Protein AF-A0AAE0FQS0-F1 (afdb_monomer)

Nearest PDB structures (foldseek):
  6s5u-assembly3_B  TM=3.918E-01  e=4.636E-01  Ophiorrhiza pumila
  6s5q-assembly1_A  TM=3.723E-01  e=4.382E-01  Ophiorrhiza pumila

Organism: NCBI:txid36881

pLDDT: mean 73.35, std 20.37, range [34.34, 97.44]

Solvent-accessible surface area (backbone atoms only — not comparable to full-atom values): 11350 Å² total; per-residue (Å²): 112,72,24,68,42,72,33,55,84,89,30,74,61,46,72,21,37,36,33,32,43,45,32,75,89,50,73,64,78,55,52,84,78,40,97,64,79,84,86,79,74,94,63,100,81,74,86,61,102,67,79,75,62,86,70,74,72,79,71,46,20,23,32,42,37,30,32,62,71,77,57,44,99,85,72,45,68,74,81,77,78,67,61,86,86,81,52,86,54,82,71,84,54,54,78,44,74,45,78,36,80,90,42,42,23,95,51,43,16,18,54,41,80,34,80,89,48,27,35,42,38,24,40,8,29,39,72,88,71,50,33,6,27,36,41,37,35,23,41,86,88,62,50,75,76,50,77,49,76,45,68,52,69,79,41,68,45,54,64,78,83,90,76,63,92,81,40,74,91,47,67,100,53,90,78,73,77,77,81,73,74,88,127

Secondary structure (DSSP, 8-state):
----EE--TTSTTTTSEEEEE--TT--GGGTTT----TTS---TT---TT--SS-------EEEEEE-----TTSPPP-----TTSS--TTTTEEEEEEETT---SS-EEEEE-TTS-EEEEE-S-SSSSB--EEEEE-TT--EEEEEE---BT---S------TT-GGGTT-----------

Sequence (183 aa):
ATGANWVPQGLPGAGNILYFDLGYDRSDYFEENMLMDCNDKVSSDICPNDCNVEAGIIQNYLSVDEFVPEMSTDGSYPTTYVSACEKFQNPMQLSWTQPYVHRFTPRKGGAQRLENGNTLMTIGEAESDANGFVLQEITPSGDTVWEFRNTVHMTTTAVAKRYGTSFKGFTDKTLDPIAVACI

Foldseek 3Di:
DWAWDAADPLFVLHQKIKTKALQDPPPCVVVVVDPDDPPPDPDPDDPDPPPPPVDPDSQGWMKIWIFHADADPVRHHDPPPDDPVVDDPPPVGTPAMDIDSPFGAPDAKYWHQDNVRKIWIKRFAGDPAQFGIKIFIAHSVGHTPDMDGRRPGNHGDHYDDDDDPPPPVCVPHDPDPPPPDDD

Radius of gyration: 20.15 Å; Cα contacts (8 Å, |Δi|>4): 317; chains: 1; bounding box: 53×43×62 Å

Structure (mmCIF, N/CA/C/O backbone):
data_AF-A0AAE0FQS0-F1
#
_entry.id   AF-A0AAE0FQS0-F1
#
loop_
_atom_site.group_PDB
_atom_site.id
_atom_site.type_symbol
_atom_site.label_atom_id
_atom_site.label_alt_id
_atom_site.label_comp_id
_atom_site.label_asym_id
_atom_site.label_entity_id
_atom_site.label_seq_id
_atom_site.pdbx_PDB_ins_code
_atom_site.Cartn_x
_atom_site.Cartn_y
_atom_site.Cartn_z
_atom_site.occupancy
_atom_site.B_iso_or_equiv
_atom_site.auth_seq_id
_atom_site.auth_comp_id
_atom_site.auth_asym_id
_atom_site.auth_atom_id
_atom_site.pdbx_PDB_model_num
ATOM 1 N N . ALA A 1 1 ? 8.904 11.070 2.629 1.00 41.84 1 ALA A N 1
ATOM 2 C CA . ALA A 1 1 ? 7.611 10.519 3.066 1.00 41.84 1 ALA A CA 1
ATOM 3 C C . ALA A 1 1 ? 7.547 9.082 2.583 1.00 41.84 1 ALA A C 1
ATOM 5 O O . ALA A 1 1 ? 7.364 8.867 1.392 1.00 41.84 1 ALA A O 1
ATOM 6 N N . THR A 1 2 ? 7.827 8.137 3.475 1.00 53.94 2 THR A N 1
ATOM 7 C CA . THR A 1 2 ? 7.455 6.727 3.321 1.00 53.94 2 THR A CA 1
ATOM 8 C C . THR A 1 2 ? 6.050 6.564 3.903 1.00 53.94 2 THR A C 1
ATOM 10 O O . THR A 1 2 ? 5.690 7.230 4.877 1.00 53.94 2 THR A O 1
ATOM 13 N N . GLY A 1 3 ? 5.209 5.800 3.208 1.00 70.00 3 GLY A N 1
ATOM 14 C CA . GLY A 1 3 ? 3.751 5.838 3.322 1.00 70.00 3 GLY A CA 1
ATOM 15 C C . GLY A 1 3 ? 3.168 4.982 4.441 1.00 70.00 3 GLY A C 1
ATOM 16 O O . GLY A 1 3 ? 2.310 4.154 4.156 1.00 70.00 3 GLY A O 1
ATOM 17 N N . ALA A 1 4 ? 3.611 5.175 5.686 1.00 87.12 4 ALA A N 1
ATOM 18 C CA . ALA A 1 4 ? 2.905 4.610 6.834 1.00 87.12 4 ALA A CA 1
ATOM 19 C C . ALA A 1 4 ? 1.572 5.346 7.036 1.00 87.12 4 ALA A C 1
ATOM 21 O O . ALA A 1 4 ? 1.542 6.576 7.138 1.00 87.12 4 ALA A O 1
ATOM 22 N N . ASN A 1 5 ? 0.468 4.612 7.127 1.00 91.25 5 ASN A N 1
ATOM 23 C CA . ASN A 1 5 ? -0.812 5.166 7.541 1.00 91.25 5 ASN A CA 1
ATOM 24 C C . ASN A 1 5 ? -1.664 4.146 8.287 1.00 91.25 5 ASN A C 1
ATOM 26 O O . ASN A 1 5 ? -1.729 2.978 7.917 1.00 91.25 5 ASN A O 1
ATOM 30 N N . TRP A 1 6 ? -2.420 4.634 9.263 1.00 91.56 6 TRP A N 1
ATOM 31 C CA . TRP A 1 6 ? -3.537 3.888 9.826 1.00 91.56 6 TRP A CA 1
ATOM 32 C C . TRP A 1 6 ? -4.510 3.462 8.736 1.00 91.56 6 TRP A C 1
ATOM 34 O O . TRP A 1 6 ? -4.821 4.248 7.837 1.00 91.56 6 TRP A O 1
ATOM 44 N N . VAL A 1 7 ? -5.016 2.241 8.846 1.00 93.38 7 VAL A N 1
ATOM 45 C CA . VAL A 1 7 ? -6.166 1.784 8.081 1.00 93.38 7 VAL A CA 1
ATOM 46 C C . VAL A 1 7 ? -7.424 2.375 8.734 1.00 93.38 7 VAL A C 1
ATOM 48 O O . VAL A 1 7 ? -7.706 2.074 9.899 1.00 93.38 7 VAL A O 1
ATOM 51 N N . PRO A 1 8 ? -8.173 3.248 8.034 1.00 91.62 8 PRO A N 1
ATOM 52 C CA . PRO A 1 8 ? -9.363 3.882 8.587 1.00 91.62 8 PRO A CA 1
ATOM 53 C C . PRO A 1 8 ? -10.448 2.886 9.002 1.00 91.62 8 PRO A C 1
ATOM 55 O O . PRO A 1 8 ? -10.583 1.803 8.429 1.00 91.62 8 PRO A O 1
ATOM 58 N N . GLN A 1 9 ? -11.283 3.303 9.955 1.00 90.75 9 GLN A N 1
ATOM 59 C CA . GLN A 1 9 ? -12.482 2.561 10.333 1.00 90.75 9 GLN A CA 1
ATOM 60 C C . GLN A 1 9 ? -13.378 2.304 9.113 1.00 90.75 9 GLN A C 1
ATOM 62 O O . GLN A 1 9 ? -13.580 3.187 8.281 1.00 90.75 9 GLN A O 1
ATOM 67 N N . GLY A 1 10 ? -13.935 1.094 9.033 1.00 89.88 10 GLY A N 1
ATOM 68 C CA . GLY A 1 10 ? -14.793 0.667 7.925 1.00 89.88 10 GLY A CA 1
ATOM 69 C C . GLY A 1 10 ? -14.045 0.016 6.760 1.00 89.88 10 GLY A C 1
ATOM 70 O O . GLY A 1 10 ? -14.701 -0.508 5.866 1.00 89.88 10 GLY A O 1
ATOM 71 N N . LEU A 1 11 ? -12.707 -0.006 6.779 1.00 93.81 11 LEU A N 1
ATOM 72 C CA . LEU A 1 11 ? -11.904 -0.766 5.820 1.00 93.81 11 LEU A CA 1
ATOM 73 C C . LEU A 1 11 ? -11.407 -2.090 6.431 1.00 93.81 11 LEU A C 1
ATOM 75 O O . LEU A 1 11 ? -11.250 -2.179 7.653 1.00 93.81 11 LEU A O 1
ATOM 79 N N . PRO A 1 12 ? -11.113 -3.116 5.613 1.00 94.56 12 PRO A N 1
ATOM 80 C CA . PRO A 1 12 ? -10.441 -4.324 6.090 1.00 94.56 12 PRO A CA 1
ATOM 81 C C . PRO A 1 12 ? -9.084 -3.989 6.714 1.00 94.56 12 PRO A C 1
ATOM 83 O O . PRO A 1 12 ? -8.297 -3.282 6.094 1.00 94.56 12 PRO A O 1
ATOM 86 N N . GLY A 1 13 ? -8.829 -4.470 7.934 1.00 91.44 13 GLY A N 1
ATOM 87 C CA . GLY A 1 13 ? -7.634 -4.102 8.704 1.00 91.44 13 GLY A CA 1
ATOM 88 C C . GLY A 1 13 ? -7.775 -2.811 9.518 1.00 91.44 13 GLY A C 1
ATOM 89 O O . GLY A 1 13 ? -6.778 -2.278 9.984 1.00 91.44 13 GLY A O 1
ATOM 90 N N . ALA A 1 14 ? -8.986 -2.259 9.678 1.00 92.19 14 ALA A N 1
ATOM 91 C CA . ALA A 1 14 ? -9.223 -1.040 10.458 1.00 92.19 14 ALA A CA 1
ATOM 92 C C . ALA A 1 14 ? -8.536 -1.063 11.835 1.00 92.19 14 ALA A C 1
ATOM 94 O O . ALA A 1 14 ? -8.739 -1.983 12.623 1.00 92.19 14 ALA A O 1
ATOM 95 N N . GLY A 1 15 ? -7.773 -0.008 12.133 1.00 88.38 15 GLY A N 1
ATOM 96 C CA . GLY A 1 15 ? -6.974 0.082 13.359 1.00 88.38 15 GLY A CA 1
ATOM 97 C C . GLY A 1 15 ? -5.580 -0.540 13.250 1.00 88.38 15 GLY A C 1
ATOM 98 O O . GLY A 1 15 ? -4.776 -0.344 14.150 1.00 88.38 15 GLY A O 1
ATOM 99 N N . ASN A 1 16 ? -5.251 -1.204 12.145 1.00 90.69 16 ASN A N 1
ATOM 100 C CA . ASN A 1 16 ? -3.880 -1.594 11.836 1.00 90.69 16 ASN A CA 1
ATOM 101 C C . ASN A 1 16 ? -3.136 -0.426 11.183 1.00 90.69 16 ASN A C 1
ATOM 103 O O . ASN A 1 16 ? -3.736 0.562 10.737 1.00 90.69 16 ASN A O 1
ATOM 107 N N . ILE A 1 17 ? -1.816 -0.544 11.092 1.00 90.38 17 ILE A N 1
ATOM 108 C CA . ILE A 1 17 ? -0.983 0.383 10.333 1.00 90.38 17 ILE A CA 1
ATOM 109 C C . ILE A 1 17 ? -0.495 -0.328 9.079 1.00 90.38 17 ILE A C 1
ATOM 111 O O . ILE A 1 17 ? 0.161 -1.363 9.144 1.00 90.38 17 ILE A O 1
ATOM 115 N N . LEU A 1 18 ? -0.817 0.269 7.936 1.00 93.31 18 LEU A N 1
ATOM 116 C CA . LEU A 1 18 ? -0.319 -0.131 6.631 1.00 93.31 18 LEU A CA 1
ATOM 117 C C . LEU A 1 18 ? 0.942 0.674 6.321 1.00 93.31 18 LEU A C 1
ATOM 119 O O . LEU A 1 18 ? 0.938 1.904 6.420 1.00 93.31 18 LEU A O 1
ATOM 123 N N . TYR A 1 19 ? 2.000 -0.010 5.921 1.00 89.69 19 TYR A N 1
ATOM 124 C CA . TYR A 1 19 ? 3.296 0.557 5.596 1.00 89.69 19 TYR A CA 1
ATOM 125 C C . TYR A 1 19 ? 3.726 0.127 4.195 1.00 89.69 19 TYR A C 1
ATOM 127 O O . TYR A 1 19 ? 3.506 -1.004 3.777 1.00 89.69 19 TYR A O 1
ATOM 135 N N . PHE A 1 20 ? 4.313 1.065 3.456 1.00 91.31 20 PHE A N 1
ATOM 136 C CA . PHE A 1 20 ? 4.939 0.795 2.168 1.00 91.31 20 PHE A CA 1
ATOM 137 C C . PHE A 1 20 ? 6.445 0.768 2.384 1.00 91.31 20 PHE A C 1
ATOM 139 O O . PHE A 1 20 ? 7.053 1.832 2.565 1.00 91.31 20 PHE A O 1
ATOM 146 N N . ASP A 1 21 ? 7.012 -0.431 2.390 1.00 87.25 21 ASP A N 1
ATOM 147 C CA . ASP A 1 21 ? 8.443 -0.615 2.512 1.00 87.25 21 ASP A CA 1
ATOM 148 C C . ASP A 1 21 ? 9.099 -0.464 1.146 1.00 87.25 21 ASP A C 1
ATOM 150 O O . ASP A 1 21 ? 8.770 -1.156 0.182 1.00 87.25 21 ASP A O 1
ATOM 154 N N . LEU A 1 22 ? 10.039 0.472 1.071 1.00 84.19 22 LEU A N 1
ATOM 155 C CA . LEU A 1 22 ? 10.851 0.647 -0.122 1.00 84.19 22 LEU A CA 1
ATOM 156 C C . LEU A 1 22 ? 11.838 -0.506 -0.262 1.00 84.19 22 LEU A C 1
ATOM 158 O O . LEU A 1 22 ? 12.186 -0.832 -1.382 1.00 84.19 22 LEU A O 1
ATOM 162 N N . GLY A 1 23 ? 12.296 -1.102 0.842 1.00 76.06 23 GLY A N 1
ATOM 163 C CA . GLY A 1 23 ? 13.201 -2.241 0.802 1.00 76.06 23 GLY A CA 1
ATOM 164 C C . GLY A 1 23 ? 14.553 -1.950 0.145 1.00 76.06 23 GLY A C 1
ATOM 165 O O . GLY A 1 23 ? 15.129 -2.811 -0.517 1.00 76.06 23 GLY A O 1
ATOM 166 N N . TYR A 1 24 ? 15.051 -0.721 0.310 1.00 73.69 24 TYR A N 1
ATOM 167 C CA . TYR A 1 24 ? 16.436 -0.379 -0.005 1.00 73.69 24 TYR A CA 1
ATOM 168 C C . TYR A 1 24 ? 17.359 -1.016 1.034 1.00 73.69 24 TYR A C 1
ATOM 170 O O . TYR A 1 24 ? 17.166 -0.779 2.225 1.00 73.69 24 TYR A O 1
ATOM 178 N N . ASP A 1 25 ? 18.359 -1.771 0.579 1.00 68.75 25 ASP A N 1
ATOM 179 C CA . ASP A 1 25 ? 19.367 -2.419 1.434 1.00 68.75 25 ASP A CA 1
ATOM 180 C C . ASP A 1 25 ? 18.761 -3.405 2.451 1.00 68.75 25 ASP A C 1
ATOM 182 O O . ASP A 1 25 ? 19.151 -3.494 3.615 1.00 68.75 25 ASP A O 1
ATOM 186 N N . ARG A 1 26 ? 17.726 -4.124 2.011 1.00 65.62 26 ARG A N 1
ATOM 187 C CA . ARG A 1 26 ? 16.997 -5.090 2.833 1.00 65.62 26 ARG A CA 1
ATOM 188 C C . ARG A 1 26 ? 17.783 -6.396 3.000 1.00 65.62 26 ARG A C 1
ATOM 190 O O . ARG A 1 26 ? 18.251 -6.984 2.027 1.00 65.62 26 ARG A O 1
ATOM 197 N N . SER A 1 27 ? 17.913 -6.855 4.245 1.00 61.34 27 SER A N 1
ATOM 198 C CA . SER A 1 27 ? 18.668 -8.061 4.625 1.00 61.34 27 SER A CA 1
ATOM 199 C C . SER A 1 27 ? 17.798 -9.313 4.791 1.00 61.34 27 SER A C 1
ATOM 201 O O . SER A 1 27 ? 18.316 -10.399 5.031 1.00 61.34 27 SER A O 1
ATOM 203 N N . ASP A 1 28 ? 16.478 -9.171 4.691 1.00 61.44 28 ASP A N 1
ATOM 204 C CA . ASP A 1 28 ? 15.481 -10.203 4.992 1.00 61.44 28 ASP A CA 1
ATOM 205 C C . ASP A 1 28 ? 15.297 -11.248 3.879 1.00 61.44 28 ASP A C 1
ATOM 207 O O . ASP A 1 28 ? 14.808 -12.344 4.146 1.00 61.44 28 ASP A O 1
ATOM 211 N N . TYR A 1 29 ? 15.776 -10.983 2.658 1.00 49.09 29 TYR A N 1
ATOM 212 C CA . TYR A 1 29 ? 15.762 -11.973 1.569 1.00 49.09 29 TYR A CA 1
ATOM 213 C C . TYR A 1 29 ? 16.619 -13.221 1.869 1.00 49.09 29 TYR A C 1
ATOM 215 O O . TYR A 1 29 ? 16.429 -14.278 1.262 1.00 49.09 29 TYR A O 1
ATOM 223 N N . PHE A 1 30 ? 17.561 -13.111 2.811 1.00 41.56 30 PHE A N 1
ATOM 224 C CA . PHE A 1 30 ? 18.436 -14.210 3.222 1.00 41.56 30 PHE A CA 1
ATOM 225 C C . PHE A 1 30 ? 17.836 -15.092 4.329 1.00 41.56 30 PHE A C 1
ATOM 227 O O . PHE A 1 30 ? 18.216 -16.256 4.426 1.00 41.56 30 PHE A O 1
ATOM 234 N N . GLU A 1 31 ? 16.877 -14.592 5.115 1.00 42.47 31 GLU A N 1
ATOM 235 C CA . GLU A 1 31 ? 16.307 -15.325 6.259 1.00 42.47 31 GLU A CA 1
ATOM 236 C C . GLU A 1 31 ? 15.267 -16.372 5.815 1.00 42.47 31 GLU A C 1
ATOM 238 O O . GLU A 1 31 ? 15.311 -17.515 6.266 1.00 42.47 31 GLU A O 1
ATOM 243 N N . GLU A 1 32 ? 14.376 -16.053 4.864 1.00 42.09 32 GLU A N 1
ATOM 244 C CA . GLU A 1 32 ? 13.357 -17.022 4.407 1.00 42.09 32 GLU A CA 1
ATOM 245 C C . GL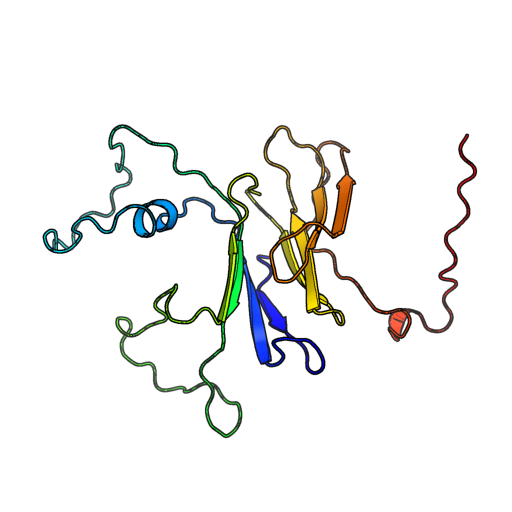U A 1 32 ? 13.932 -18.159 3.540 1.00 42.09 32 GLU A C 1
ATOM 247 O O . GLU A 1 32 ? 13.348 -19.242 3.479 1.00 42.09 32 GLU A O 1
ATOM 252 N N . ASN A 1 33 ? 15.100 -17.958 2.916 1.00 39.53 33 ASN A N 1
ATOM 253 C CA . ASN A 1 33 ? 15.773 -18.976 2.098 1.00 39.53 33 ASN A CA 1
ATOM 254 C C . ASN A 1 33 ? 16.922 -19.705 2.815 1.00 39.53 33 ASN A C 1
ATOM 256 O O . ASN A 1 33 ? 17.485 -20.648 2.254 1.00 39.53 33 ASN A O 1
ATOM 260 N N . MET A 1 34 ? 17.248 -19.334 4.057 1.00 38.84 34 MET A N 1
ATOM 261 C CA . MET A 1 34 ? 18.148 -20.097 4.917 1.00 38.84 34 MET A CA 1
ATOM 262 C C . MET A 1 34 ? 17.608 -20.165 6.349 1.00 38.84 34 MET A C 1
ATOM 264 O O . MET A 1 34 ? 18.047 -19.454 7.247 1.00 38.84 34 MET A O 1
ATOM 268 N N . LEU A 1 35 ? 16.808 -21.202 6.610 1.00 35.44 35 LEU A N 1
ATOM 269 C CA . LEU A 1 35 ? 16.986 -22.002 7.828 1.00 35.44 35 LEU A CA 1
ATOM 270 C C . LEU A 1 35 ? 18.399 -22.625 7.794 1.00 35.44 35 LEU A C 1
ATOM 272 O O . LEU A 1 35 ? 18.565 -23.826 7.591 1.00 35.44 35 LEU A O 1
ATOM 276 N N . MET A 1 36 ? 19.438 -21.803 7.920 1.00 34.34 36 MET A N 1
ATOM 277 C CA . MET A 1 36 ? 20.815 -22.251 8.081 1.00 34.34 36 MET A CA 1
ATOM 278 C C . MET A 1 36 ? 21.557 -21.298 9.021 1.00 34.34 36 MET A C 1
ATOM 280 O O . MET A 1 36 ? 22.201 -20.337 8.625 1.00 34.34 36 MET A O 1
ATOM 284 N N . ASP A 1 37 ? 21.445 -21.648 10.299 1.00 36.84 37 ASP A N 1
ATOM 285 C CA . ASP A 1 37 ? 22.544 -21.609 11.262 1.00 36.84 37 ASP A CA 1
ATOM 286 C C . ASP A 1 37 ? 23.104 -20.231 11.668 1.00 36.84 37 ASP A C 1
ATOM 288 O O . ASP A 1 37 ? 24.309 -19.997 11.680 1.00 36.84 37 ASP A O 1
ATOM 292 N N . CYS A 1 38 ? 22.234 -19.332 12.134 1.00 37.09 38 CYS A N 1
ATOM 293 C CA . CYS A 1 38 ? 22.655 -18.175 12.941 1.00 37.09 38 CYS A CA 1
ATOM 294 C C . CYS A 1 38 ? 22.898 -18.520 14.424 1.00 37.09 38 CYS A C 1
ATOM 296 O O . CYS A 1 38 ? 22.902 -17.628 15.272 1.00 37.09 38 CYS A O 1
ATOM 298 N N . ASN A 1 39 ? 23.121 -19.793 14.772 1.00 35.53 39 ASN A N 1
ATOM 299 C CA . ASN A 1 39 ? 23.338 -20.181 16.165 1.00 35.53 39 ASN A CA 1
ATOM 300 C C . ASN A 1 39 ? 24.792 -20.034 16.644 1.00 35.53 39 ASN A C 1
ATOM 302 O O . ASN A 1 39 ? 25.057 -20.367 17.794 1.00 35.53 39 ASN A O 1
ATOM 306 N N . ASP A 1 40 ? 25.723 -19.526 15.821 1.00 37.69 40 ASP A N 1
ATOM 307 C CA . ASP A 1 40 ? 27.151 -19.614 16.176 1.00 37.69 40 ASP A CA 1
ATOM 308 C C . ASP A 1 40 ? 28.020 -18.361 15.972 1.00 37.69 40 ASP A C 1
ATOM 310 O O . ASP A 1 40 ? 29.245 -18.450 16.049 1.00 37.69 40 ASP A O 1
ATOM 314 N N . LYS A 1 41 ? 27.452 -17.159 15.777 1.00 37.44 41 LYS A N 1
ATOM 315 C CA . LYS A 1 41 ? 28.259 -15.916 15.770 1.00 37.44 41 LYS A CA 1
ATOM 316 C C . LYS A 1 41 ? 27.648 -14.773 16.569 1.00 37.44 41 LYS A C 1
ATOM 318 O O . LYS A 1 41 ? 27.316 -13.714 16.046 1.00 37.44 41 LYS A O 1
ATOM 323 N N . VAL A 1 42 ? 27.624 -14.954 17.887 1.00 40.97 42 VAL A N 1
ATOM 324 C CA . VAL A 1 42 ? 27.638 -13.827 18.825 1.00 40.97 42 VAL A CA 1
ATOM 325 C C . VAL A 1 42 ? 29.047 -13.223 18.813 1.00 40.97 42 VAL A C 1
ATOM 327 O O . VAL A 1 42 ? 29.933 -13.667 19.538 1.00 40.97 42 VAL A O 1
ATOM 330 N N . SER A 1 43 ? 29.278 -12.199 17.994 1.00 36.50 43 SER A N 1
ATOM 331 C CA . SER A 1 43 ? 30.332 -11.224 18.289 1.00 36.50 43 SER A CA 1
ATOM 332 C C . SER A 1 43 ? 29.858 -9.830 17.905 1.00 36.50 43 SER A C 1
ATOM 334 O O . SER A 1 43 ? 29.583 -9.545 16.742 1.00 36.50 43 SER A O 1
ATOM 336 N N . SER A 1 44 ? 29.756 -8.988 18.920 1.00 41.53 44 SER A N 1
ATOM 337 C CA . SER A 1 44 ? 29.149 -7.662 18.966 1.00 41.53 44 SER A CA 1
ATOM 338 C C . SER A 1 44 ? 29.891 -6.553 18.207 1.00 41.53 44 SER A C 1
ATOM 340 O O . SER A 1 44 ? 29.657 -5.391 18.507 1.00 41.53 44 SER A O 1
ATOM 342 N N . ASP A 1 45 ? 30.764 -6.863 17.246 1.00 37.84 45 ASP A N 1
ATOM 343 C CA . ASP A 1 45 ? 31.705 -5.873 16.689 1.00 37.84 45 ASP A CA 1
ATOM 344 C C . ASP A 1 45 ? 31.855 -5.907 15.162 1.00 37.84 45 ASP A C 1
ATOM 346 O O . ASP A 1 45 ? 32.855 -5.448 14.612 1.00 37.84 45 ASP A O 1
ATOM 350 N N . ILE A 1 46 ? 30.850 -6.401 14.439 1.00 36.53 46 ILE A N 1
ATOM 351 C CA . ILE A 1 46 ? 30.835 -6.311 12.979 1.00 36.53 46 ILE A CA 1
ATOM 352 C C . ILE A 1 46 ? 29.577 -5.549 12.550 1.00 36.53 46 ILE A C 1
ATOM 354 O O . ILE A 1 46 ? 28.526 -6.135 12.332 1.00 36.53 46 ILE A O 1
ATOM 358 N N . CYS A 1 47 ? 29.699 -4.225 12.425 1.00 41.88 47 CYS A N 1
ATOM 359 C CA . CYS A 1 47 ? 28.985 -3.480 11.388 1.00 41.88 47 CYS A CA 1
ATOM 360 C C . CYS A 1 47 ? 29.899 -3.492 10.160 1.00 41.88 47 CYS A C 1
ATOM 362 O O . CYS A 1 47 ? 30.856 -2.712 10.133 1.00 41.88 47 CYS A O 1
ATOM 364 N N . PRO A 1 48 ? 29.687 -4.360 9.161 1.00 39.88 48 PRO A N 1
ATOM 365 C CA . PRO A 1 48 ? 30.566 -4.396 8.018 1.00 39.88 48 PRO A CA 1
ATOM 366 C C . PRO A 1 48 ? 29.896 -3.645 6.872 1.00 39.88 48 PRO A C 1
ATOM 368 O O . PRO A 1 48 ? 29.028 -4.172 6.184 1.00 39.88 48 PRO A O 1
ATOM 371 N N . ASN A 1 49 ? 30.452 -2.484 6.539 1.00 35.97 49 ASN A N 1
ATOM 372 C CA . ASN A 1 49 ? 30.452 -1.987 5.157 1.00 35.97 49 ASN A CA 1
ATOM 373 C C . ASN A 1 49 ? 31.287 -2.911 4.225 1.00 35.97 49 ASN A C 1
ATOM 375 O O . ASN A 1 49 ? 31.867 -2.448 3.252 1.00 35.97 49 ASN A O 1
ATOM 379 N N . ASP A 1 50 ? 31.379 -4.203 4.556 1.00 37.53 50 ASP A N 1
ATOM 380 C CA . ASP A 1 50 ? 32.252 -5.230 3.990 1.00 37.53 50 ASP A CA 1
ATOM 381 C C . ASP A 1 50 ? 31.560 -6.613 3.988 1.00 37.53 50 ASP A C 1
ATOM 383 O O . ASP A 1 50 ? 32.209 -7.658 4.024 1.00 37.53 50 ASP A O 1
ATOM 387 N N . CYS A 1 51 ? 30.226 -6.657 3.869 1.00 37.78 51 CYS A N 1
ATOM 388 C CA . CYS A 1 51 ? 29.513 -7.850 3.387 1.00 37.78 51 CYS A CA 1
ATOM 389 C C . CYS A 1 51 ? 29.718 -8.038 1.871 1.00 37.78 51 CYS A C 1
ATOM 391 O O . CYS A 1 51 ? 28.767 -8.167 1.109 1.00 37.78 51 CYS A O 1
ATOM 393 N N . ASN A 1 52 ? 30.970 -8.066 1.414 1.00 37.16 52 ASN A N 1
ATOM 394 C CA . ASN A 1 52 ? 31.328 -8.565 0.089 1.00 37.16 52 ASN A CA 1
ATOM 395 C C . ASN A 1 52 ? 31.578 -10.075 0.194 1.00 37.16 52 ASN A C 1
ATOM 397 O O . ASN A 1 52 ? 32.705 -10.547 0.052 1.00 37.16 52 ASN A O 1
ATOM 401 N N . VAL A 1 53 ? 30.526 -10.839 0.489 1.00 38.44 53 VAL A N 1
ATOM 402 C CA . VAL A 1 53 ? 30.549 -12.304 0.397 1.00 38.44 53 VAL A CA 1
ATOM 403 C C . VAL A 1 53 ? 29.996 -12.649 -0.981 1.00 38.44 53 VAL A C 1
ATOM 405 O O . VAL A 1 53 ? 28.795 -12.527 -1.172 1.00 38.44 53 VAL A O 1
ATOM 408 N N . GLU A 1 54 ? 30.881 -12.946 -1.945 1.00 37.06 54 GLU A N 1
ATOM 409 C CA . GLU A 1 54 ? 30.598 -13.487 -3.296 1.00 37.06 54 GLU A CA 1
ATOM 410 C C . GLU A 1 54 ? 29.161 -13.208 -3.790 1.00 37.06 54 GLU A C 1
ATOM 412 O O . GLU A 1 54 ? 28.297 -14.081 -3.824 1.00 37.06 54 GLU A O 1
ATOM 417 N N . ALA A 1 55 ? 28.905 -11.922 -4.060 1.00 40.66 55 ALA A N 1
ATOM 418 C CA . ALA A 1 55 ? 27.617 -11.264 -3.846 1.00 40.66 55 ALA A CA 1
ATOM 419 C C . ALA A 1 55 ? 26.473 -11.763 -4.747 1.00 40.66 55 ALA A C 1
ATOM 421 O O . ALA A 1 55 ? 26.215 -11.222 -5.826 1.00 40.66 55 ALA A O 1
ATOM 422 N N . GLY A 1 56 ? 25.731 -12.758 -4.254 1.00 39.22 56 GLY A N 1
ATOM 423 C CA . GLY A 1 56 ? 24.328 -12.957 -4.604 1.00 39.22 56 GLY A CA 1
ATOM 424 C C . GLY A 1 56 ? 23.580 -11.653 -4.337 1.00 39.22 56 GLY A C 1
ATOM 425 O O . GLY A 1 56 ? 23.521 -11.194 -3.201 1.00 39.22 56 GLY A O 1
ATOM 426 N N . ILE A 1 57 ? 23.118 -11.018 -5.413 1.00 41.97 57 ILE A N 1
ATOM 427 C CA . ILE A 1 57 ? 22.557 -9.664 -5.444 1.00 41.97 57 ILE A CA 1
ATOM 428 C C . ILE A 1 57 ? 21.573 -9.481 -4.280 1.00 41.97 57 ILE A C 1
ATOM 430 O O . ILE A 1 57 ? 20.571 -10.191 -4.220 1.00 41.97 57 ILE A O 1
ATOM 434 N N . ILE A 1 58 ? 21.836 -8.512 -3.392 1.00 48.38 58 ILE A N 1
ATOM 435 C CA . ILE A 1 58 ? 20.804 -7.922 -2.530 1.00 48.38 58 ILE A CA 1
ATOM 436 C C . ILE A 1 58 ? 19.743 -7.395 -3.491 1.00 48.38 58 ILE A C 1
ATOM 438 O O . ILE A 1 58 ? 19.924 -6.345 -4.114 1.00 48.38 58 ILE A O 1
ATOM 442 N N . GLN A 1 59 ? 18.686 -8.169 -3.727 1.00 56.34 59 GLN A N 1
ATOM 443 C CA . GLN A 1 59 ? 17.628 -7.719 -4.609 1.00 56.34 59 GLN A CA 1
ATOM 444 C C . GLN A 1 59 ? 16.781 -6.764 -3.785 1.00 56.34 59 GLN A C 1
ATOM 446 O O . GLN A 1 59 ? 16.017 -7.182 -2.923 1.00 56.34 59 GLN A O 1
ATOM 451 N N . ASN A 1 60 ? 16.961 -5.465 -4.010 1.00 72.25 60 ASN A N 1
ATOM 452 C CA . ASN A 1 60 ? 16.017 -4.491 -3.494 1.00 72.25 60 ASN A CA 1
ATOM 453 C C . ASN A 1 60 ? 14.643 -4.837 -4.077 1.00 72.25 60 ASN A C 1
ATOM 455 O O . ASN A 1 60 ? 14.486 -4.987 -5.291 1.00 72.25 60 ASN A O 1
ATOM 459 N N . TYR A 1 61 ? 13.655 -4.979 -3.208 1.00 78.38 61 TYR A N 1
ATOM 460 C CA . TYR A 1 61 ? 12.264 -5.130 -3.600 1.00 78.38 61 TYR A CA 1
ATOM 461 C C . TYR A 1 61 ? 11.395 -4.330 -2.656 1.00 78.38 61 TYR A C 1
ATOM 463 O O . TYR A 1 61 ? 11.756 -4.140 -1.502 1.00 78.38 61 TYR A O 1
ATOM 471 N N . LEU A 1 62 ? 10.252 -3.860 -3.130 1.00 84.44 62 LEU A N 1
ATOM 472 C CA . LEU A 1 62 ? 9.269 -3.211 -2.272 1.00 84.44 62 LEU A CA 1
ATOM 473 C C . LEU A 1 62 ? 8.348 -4.254 -1.628 1.00 84.44 62 LEU A C 1
ATOM 475 O O . LEU A 1 62 ? 8.092 -5.311 -2.207 1.00 84.44 62 LEU A O 1
ATOM 479 N N . SER A 1 63 ? 7.805 -3.944 -0.459 1.00 88.25 63 SER A N 1
ATOM 480 C CA . SER A 1 63 ? 6.688 -4.685 0.135 1.00 88.25 63 SER A CA 1
ATOM 481 C C . SER A 1 63 ? 5.614 -3.728 0.628 1.00 88.25 63 SER A C 1
ATOM 483 O O . SER A 1 63 ? 5.845 -2.536 0.850 1.00 88.25 63 SER A O 1
ATOM 485 N N . VAL A 1 64 ? 4.398 -4.248 0.758 1.00 91.81 64 VAL A N 1
ATOM 486 C CA . VAL A 1 64 ? 3.364 -3.587 1.546 1.00 91.81 64 VAL A CA 1
ATOM 487 C C . VAL A 1 64 ? 3.068 -4.460 2.740 1.00 91.81 64 VAL A C 1
ATOM 489 O O . VAL A 1 64 ? 2.703 -5.621 2.584 1.00 91.81 64 VAL A O 1
ATOM 492 N N . ASP A 1 65 ? 3.196 -3.869 3.914 1.00 90.50 65 ASP A N 1
ATOM 493 C CA . ASP A 1 65 ? 3.154 -4.578 5.178 1.00 90.50 65 ASP A CA 1
ATOM 494 C C . ASP A 1 65 ? 2.066 -3.976 6.058 1.00 90.50 65 ASP A C 1
ATOM 496 O O . ASP A 1 65 ? 1.827 -2.767 6.053 1.00 90.50 65 ASP A O 1
ATOM 500 N N . GLU A 1 66 ? 1.371 -4.820 6.805 1.00 91.56 66 GLU A N 1
ATOM 501 C CA . GLU A 1 66 ? 0.318 -4.414 7.722 1.00 91.56 66 GLU A CA 1
ATOM 502 C C . GLU A 1 66 ? 0.621 -4.960 9.109 1.00 91.56 66 GLU A C 1
ATOM 504 O O . GLU A 1 66 ? 0.659 -6.175 9.318 1.00 91.56 66 GLU A O 1
ATOM 509 N N . PHE A 1 67 ? 0.806 -4.064 10.073 1.00 86.88 67 PHE A N 1
ATOM 510 C CA . PHE A 1 67 ? 1.077 -4.435 11.454 1.00 86.88 67 PHE A CA 1
ATOM 511 C C . PHE A 1 67 ? -0.072 -4.037 12.374 1.00 86.88 67 PHE A C 1
ATOM 513 O O . PHE A 1 67 ? -0.721 -3.002 12.189 1.00 86.88 67 PHE A O 1
ATOM 520 N N . VAL A 1 68 ? -0.290 -4.859 13.396 1.00 84.94 68 VAL A N 1
ATOM 521 C CA . VAL A 1 68 ? -1.264 -4.590 14.455 1.00 84.94 68 VAL A CA 1
ATOM 522 C C . VAL A 1 68 ? -0.509 -3.930 15.608 1.00 84.94 68 VAL A C 1
ATOM 524 O O . VAL A 1 68 ? 0.322 -4.592 16.232 1.00 84.94 68 VAL A O 1
ATOM 527 N N . PRO A 1 69 ? -0.728 -2.636 15.896 1.00 78.88 69 PRO A N 1
ATOM 528 C CA . PRO A 1 69 ? -0.099 -2.011 17.048 1.00 78.88 69 PRO A CA 1
ATOM 529 C C . PRO A 1 69 ? -0.632 -2.619 18.346 1.00 78.88 69 PRO A C 1
ATOM 531 O O . PRO A 1 69 ? -1.840 -2.789 18.517 1.00 78.88 69 PRO A O 1
ATOM 534 N N . GLU A 1 70 ? 0.262 -2.877 19.298 1.00 77.06 70 GLU A N 1
ATOM 535 C CA . GLU A 1 70 ? -0.145 -3.173 20.669 1.00 77.06 70 GLU A CA 1
ATOM 536 C C . GLU A 1 70 ? -0.802 -1.934 21.286 1.00 77.06 70 GLU A C 1
ATOM 538 O O . GLU A 1 70 ? -0.207 -0.854 21.338 1.00 77.06 70 GLU A O 1
ATOM 543 N N . MET A 1 71 ? -2.037 -2.093 21.759 1.00 74.19 71 MET A N 1
ATOM 544 C CA . MET A 1 71 ? -2.795 -1.023 22.400 1.00 74.19 71 MET A CA 1
ATOM 545 C C . MET A 1 71 ? -3.368 -1.487 23.734 1.00 74.19 71 MET A C 1
ATOM 547 O O . MET A 1 71 ? -3.811 -2.626 23.893 1.00 74.19 71 MET A O 1
ATOM 551 N N . SER A 1 72 ? -3.385 -0.569 24.693 1.00 76.56 72 SER A N 1
ATOM 552 C CA . SER A 1 72 ? -4.117 -0.706 25.946 1.00 76.56 72 SER A CA 1
ATOM 553 C C . SER A 1 72 ? -5.625 -0.809 25.685 1.00 76.56 72 SER A C 1
ATOM 555 O O . SER A 1 72 ? -6.128 -0.428 24.626 1.00 76.56 72 SER A O 1
ATOM 557 N N . THR A 1 73 ? -6.392 -1.259 26.681 1.00 82.44 73 THR A N 1
ATOM 558 C CA . THR A 1 73 ? -7.860 -1.388 26.575 1.00 82.44 73 THR A CA 1
ATOM 559 C C . THR A 1 73 ? -8.588 -0.066 26.311 1.00 82.44 73 THR A C 1
ATOM 561 O O . THR A 1 73 ? -9.740 -0.080 25.891 1.00 82.44 73 THR A O 1
ATOM 564 N N . ASP A 1 74 ? -7.944 1.071 26.577 1.00 82.12 74 ASP A N 1
ATOM 565 C CA . ASP A 1 74 ? -8.459 2.418 26.310 1.00 82.12 74 ASP A CA 1
ATOM 566 C C . ASP A 1 74 ? -8.028 2.982 24.939 1.00 82.12 74 ASP A C 1
ATOM 568 O O . ASP A 1 74 ? -8.352 4.125 24.619 1.00 82.12 74 ASP A O 1
ATOM 572 N N . GLY A 1 75 ? -7.313 2.196 24.122 1.00 73.50 75 GLY A N 1
ATOM 573 C CA . GLY A 1 75 ? -6.804 2.603 22.809 1.00 73.50 75 GLY A CA 1
ATOM 574 C C . GLY A 1 75 ? -5.530 3.454 22.854 1.00 73.50 75 GLY A C 1
ATOM 575 O O . GLY A 1 75 ? -5.105 3.960 21.817 1.00 73.50 75 GLY A O 1
ATOM 576 N N . SER A 1 76 ? -4.921 3.638 24.030 1.00 77.06 76 SER A N 1
ATOM 577 C CA . SER A 1 76 ? -3.608 4.275 24.159 1.00 77.06 76 SER A CA 1
ATOM 578 C C . SER A 1 76 ? -2.467 3.293 23.878 1.00 77.06 76 SER A C 1
ATOM 580 O O . SER A 1 76 ? -2.611 2.078 24.016 1.00 77.06 76 SER A O 1
ATOM 582 N N . TYR A 1 77 ? -1.301 3.826 23.519 1.00 69.06 77 TYR A N 1
ATOM 583 C CA . TYR A 1 77 ? -0.075 3.038 23.448 1.00 69.06 77 TYR A CA 1
ATOM 584 C C . TYR A 1 77 ? 0.523 2.856 24.848 1.00 69.06 77 TYR A C 1
ATOM 586 O O . TYR A 1 77 ? 0.642 3.848 25.576 1.00 69.06 77 TYR A O 1
ATOM 594 N N . PRO A 1 78 ? 0.953 1.639 25.227 1.00 69.50 78 PRO A N 1
ATOM 595 C CA . PRO A 1 78 ? 1.673 1.431 26.477 1.00 69.50 78 PRO A CA 1
ATOM 596 C C . PRO A 1 78 ? 2.919 2.330 26.546 1.00 69.50 78 PRO A C 1
ATOM 598 O O . PRO A 1 78 ? 3.773 2.304 25.663 1.00 69.50 78 PRO A O 1
ATOM 601 N N . THR A 1 79 ? 3.041 3.145 27.597 1.00 61.72 79 THR A N 1
ATOM 602 C CA . THR A 1 79 ? 4.187 4.063 27.776 1.00 61.72 79 THR A CA 1
ATOM 603 C C . THR A 1 79 ? 5.378 3.411 28.474 1.00 61.72 79 THR A C 1
ATOM 605 O O . THR A 1 79 ? 6.445 4.019 28.581 1.00 61.72 79 THR A O 1
ATOM 608 N N . THR A 1 80 ? 5.210 2.195 28.995 1.00 56.62 80 THR A N 1
ATOM 609 C CA . THR A 1 80 ? 6.300 1.407 29.566 1.00 56.62 80 THR A CA 1
ATOM 610 C C . THR A 1 80 ? 7.191 0.925 28.432 1.00 56.62 80 THR A C 1
ATOM 612 O O . THR A 1 80 ? 6.934 -0.107 27.822 1.00 56.62 80 THR A O 1
ATOM 615 N N . TYR A 1 81 ? 8.237 1.700 28.147 1.00 50.50 81 TYR A N 1
ATOM 616 C CA . TYR A 1 81 ? 9.354 1.266 27.320 1.00 50.50 81 TYR A CA 1
ATOM 617 C C . TYR A 1 81 ? 10.011 0.059 27.993 1.00 50.50 81 TYR A C 1
ATOM 619 O O . TYR A 1 81 ? 10.875 0.202 28.859 1.00 50.50 81 TYR A O 1
ATOM 627 N N . VAL A 1 82 ? 9.581 -1.136 27.602 1.00 50.88 82 VAL A N 1
ATOM 628 C CA . VAL A 1 82 ? 10.364 -2.351 27.799 1.00 50.88 82 VAL A CA 1
ATOM 629 C C . VAL A 1 82 ? 11.701 -2.149 27.088 1.00 50.88 82 VAL A C 1
ATOM 631 O O . VAL A 1 82 ? 11.793 -1.454 26.068 1.00 50.88 82 VAL A O 1
ATOM 634 N N . SER A 1 83 ? 12.767 -2.635 27.720 1.00 49.97 83 SER A N 1
ATOM 635 C CA . SER A 1 83 ? 14.146 -2.396 27.297 1.00 49.97 83 SER A CA 1
ATOM 636 C C . SER A 1 83 ? 14.320 -2.654 25.797 1.00 49.97 83 SER A C 1
ATOM 638 O O . SER A 1 83 ? 13.660 -3.514 25.223 1.00 49.97 83 SER A O 1
ATOM 640 N N . ALA A 1 84 ? 15.195 -1.888 25.143 1.00 48.12 84 ALA A N 1
ATOM 641 C CA . ALA A 1 84 ? 15.274 -1.804 23.685 1.00 48.12 84 ALA A CA 1
ATOM 642 C C . ALA A 1 84 ? 15.493 -3.131 22.921 1.00 48.12 84 ALA A C 1
ATOM 644 O O . ALA A 1 84 ? 15.394 -3.116 21.698 1.00 48.12 84 ALA A O 1
ATOM 645 N N . CYS A 1 85 ? 15.750 -4.242 23.613 1.00 43.38 85 CYS A N 1
ATOM 646 C CA . CYS A 1 85 ? 15.950 -5.574 23.047 1.00 43.38 85 CYS A CA 1
ATOM 647 C C . CYS A 1 85 ? 14.666 -6.422 22.924 1.00 43.38 85 CYS A C 1
ATOM 649 O O . CYS A 1 85 ? 14.690 -7.419 22.216 1.00 43.38 85 CYS A O 1
ATOM 651 N N . GLU A 1 86 ? 13.548 -6.034 23.551 1.00 47.69 86 GLU A N 1
ATOM 652 C CA . GLU A 1 86 ? 12.225 -6.685 23.388 1.00 47.69 86 GLU A CA 1
ATOM 653 C C . GLU A 1 86 ? 11.337 -5.944 22.367 1.00 47.69 86 GLU A C 1
ATOM 655 O O . GLU A 1 86 ? 10.120 -6.108 22.321 1.00 47.69 86 GLU A O 1
ATOM 660 N N . LYS A 1 87 ? 11.937 -5.061 21.562 1.00 53.28 87 LYS A N 1
ATOM 661 C CA . LYS A 1 87 ? 11.228 -4.238 20.581 1.00 53.28 87 LYS A CA 1
ATOM 662 C C . LYS A 1 87 ? 10.861 -5.047 19.342 1.00 53.28 87 LYS A C 1
ATOM 664 O O . LYS A 1 87 ? 11.682 -5.817 18.860 1.00 53.28 87 LYS A O 1
ATOM 669 N N . PHE A 1 88 ? 9.667 -4.761 18.817 1.00 49.44 88 PHE A N 1
ATOM 670 C CA . PHE A 1 88 ? 9.250 -4.879 17.414 1.00 49.44 88 PHE A CA 1
ATOM 671 C C . PHE A 1 88 ? 10.118 -5.823 16.570 1.00 49.44 88 PHE A C 1
ATOM 673 O O . PHE A 1 88 ? 10.962 -5.393 15.784 1.00 49.44 88 PHE A O 1
ATOM 680 N N . GLN A 1 89 ? 9.936 -7.126 16.769 1.00 51.41 89 GLN A N 1
ATOM 681 C CA . GLN A 1 89 ? 10.632 -8.134 15.982 1.00 51.41 89 GLN A CA 1
ATOM 682 C C . GLN A 1 89 ? 9.851 -8.330 14.683 1.00 51.41 89 GLN A C 1
ATOM 684 O O . GLN A 1 89 ? 8.970 -9.179 14.606 1.00 51.41 89 GLN A O 1
ATOM 689 N N . ASN A 1 90 ? 10.116 -7.502 13.669 1.00 51.44 90 ASN A N 1
ATOM 690 C CA . ASN A 1 90 ? 9.739 -7.833 12.290 1.00 51.44 90 ASN A CA 1
ATOM 691 C C . ASN A 1 90 ? 10.371 -9.203 11.950 1.00 51.44 90 ASN A C 1
ATOM 693 O O . ASN A 1 90 ? 11.570 -9.340 12.209 1.00 51.44 90 ASN A O 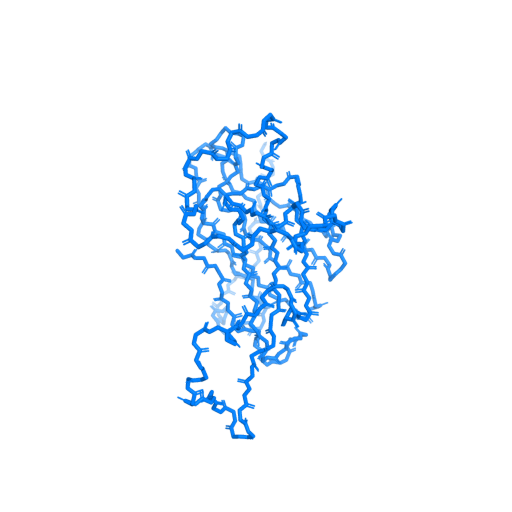1
ATOM 697 N N . PRO A 1 91 ? 9.6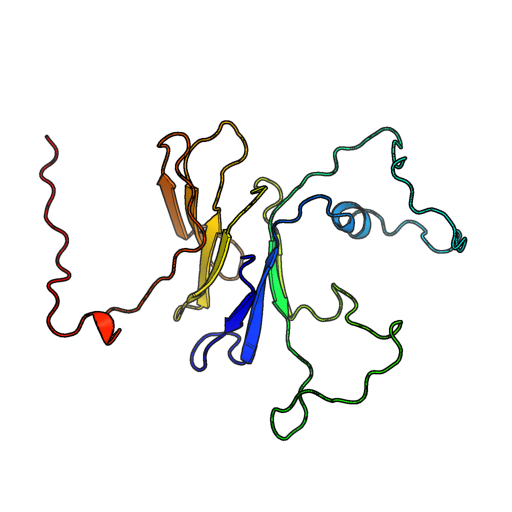36 -10.219 11.442 1.00 55.38 91 PRO A N 1
ATOM 698 C CA . PRO A 1 91 ? 8.237 -10.224 10.973 1.00 55.38 91 PRO A CA 1
ATOM 699 C C . PRO A 1 91 ? 7.169 -10.732 11.953 1.00 55.38 91 PRO A C 1
ATOM 701 O O . PRO A 1 91 ? 5.998 -10.815 11.590 1.00 55.38 91 PRO A O 1
ATOM 704 N N . MET A 1 92 ? 7.504 -11.023 13.209 1.00 57.03 92 MET A N 1
ATOM 705 C CA . MET A 1 92 ? 6.595 -11.646 14.187 1.00 57.03 92 MET A CA 1
ATOM 706 C C . MET A 1 92 ? 5.341 -10.823 14.548 1.00 57.03 92 MET A C 1
ATOM 708 O O . MET A 1 92 ? 4.438 -11.353 15.192 1.00 57.03 92 MET A O 1
ATOM 712 N N . GLN A 1 93 ? 5.260 -9.550 14.147 1.00 68.19 93 GLN A N 1
ATOM 713 C CA . GLN A 1 93 ? 4.122 -8.655 14.416 1.00 68.19 93 GLN A CA 1
ATOM 714 C C . GLN A 1 93 ? 3.361 -8.212 13.151 1.00 68.19 93 GLN A C 1
ATOM 716 O O . GLN A 1 93 ? 2.450 -7.381 13.231 1.00 68.19 93 GLN A O 1
ATOM 721 N N . LEU A 1 94 ? 3.706 -8.760 11.981 1.00 81.25 94 LEU A N 1
ATOM 722 C CA . LEU A 1 94 ? 2.965 -8.498 10.751 1.00 81.25 94 LEU A CA 1
ATOM 723 C C . LEU A 1 94 ? 1.686 -9.340 10.717 1.00 81.25 94 LEU A C 1
ATOM 725 O O . LEU A 1 94 ? 1.707 -10.560 10.852 1.00 81.25 94 LEU A O 1
ATOM 729 N N . SER A 1 95 ? 0.557 -8.673 10.508 1.00 88.19 95 SER A N 1
ATOM 730 C CA . SER A 1 95 ? -0.733 -9.320 10.242 1.00 88.19 95 SER A CA 1
ATOM 731 C C . SER A 1 95 ? -0.918 -9.683 8.772 1.00 88.19 95 SER A C 1
ATOM 733 O O . SER A 1 95 ? -1.688 -10.586 8.451 1.00 88.19 95 SER A O 1
ATOM 735 N N . TRP A 1 96 ? -0.215 -8.978 7.882 1.00 91.19 96 TRP A N 1
ATOM 736 C CA . TRP A 1 96 ? -0.199 -9.229 6.448 1.00 91.19 96 TRP A CA 1
ATOM 737 C C . TRP A 1 96 ? 1.064 -8.618 5.832 1.00 91.19 96 TRP A C 1
ATOM 739 O O . TRP A 1 96 ? 1.518 -7.559 6.263 1.00 91.19 96 TRP A O 1
ATOM 749 N N . THR A 1 97 ? 1.619 -9.279 4.822 1.00 89.56 97 THR A N 1
ATOM 750 C CA . THR A 1 97 ? 2.724 -8.775 4.002 1.00 89.56 97 THR A CA 1
ATOM 751 C C . THR A 1 97 ? 2.486 -9.178 2.556 1.00 89.56 97 THR A C 1
ATOM 753 O O . THR A 1 97 ? 1.973 -10.267 2.284 1.00 89.56 97 THR A O 1
ATOM 756 N N . GLN A 1 98 ? 2.849 -8.297 1.631 1.00 91.19 98 GLN A N 1
ATOM 757 C CA . GLN A 1 98 ? 2.867 -8.584 0.208 1.00 91.19 98 GLN A CA 1
ATOM 758 C C . GLN A 1 98 ? 4.187 -8.108 -0.407 1.00 91.19 98 GLN A C 1
ATOM 760 O O . GLN A 1 98 ? 4.332 -6.914 -0.702 1.00 91.19 98 GLN A O 1
ATOM 765 N N . PRO A 1 99 ? 5.147 -9.019 -0.634 1.00 87.12 99 PRO A N 1
ATOM 766 C CA . PRO A 1 99 ? 6.404 -8.694 -1.290 1.00 87.12 99 PRO A CA 1
ATOM 767 C C . PRO A 1 99 ? 6.229 -8.529 -2.808 1.00 87.12 99 PRO A C 1
ATOM 769 O O . PRO A 1 99 ? 5.438 -9.225 -3.447 1.00 87.12 99 PRO A O 1
ATOM 772 N N . TYR A 1 100 ? 7.020 -7.636 -3.404 1.00 80.88 100 TYR A N 1
ATOM 773 C CA . TYR A 1 100 ? 7.106 -7.401 -4.849 1.00 80.88 100 TYR A CA 1
ATOM 774 C C . TYR A 1 100 ? 8.547 -7.563 -5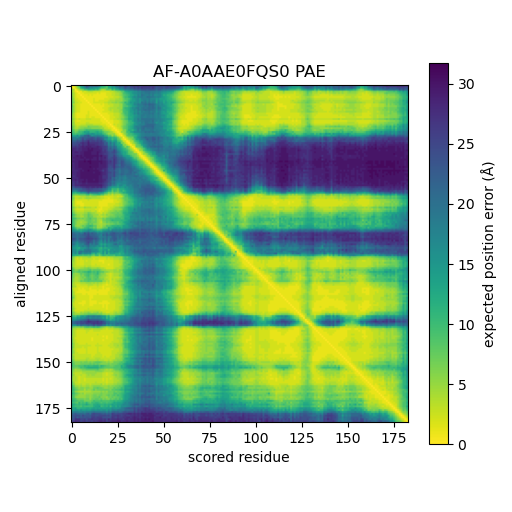.342 1.00 80.88 100 TYR A C 1
ATOM 776 O O . TYR A 1 100 ? 9.174 -6.614 -5.799 1.00 80.88 100 TYR A O 1
ATOM 784 N N . VAL A 1 101 ? 9.057 -8.796 -5.304 1.00 71.94 101 VAL A N 1
ATOM 785 C CA . VAL A 1 101 ? 10.466 -9.172 -5.578 1.00 71.94 101 VAL A CA 1
ATOM 786 C C . VAL A 1 101 ? 11.043 -8.724 -6.934 1.00 71.94 101 VAL A C 1
ATOM 788 O O . VAL A 1 101 ? 12.253 -8.723 -7.131 1.00 71.94 101 VAL A O 1
ATOM 791 N N . HIS A 1 102 ? 10.197 -8.322 -7.883 1.00 69.88 102 HIS A N 1
ATOM 792 C CA . HIS A 1 102 ? 10.603 -7.838 -9.210 1.00 69.88 102 HIS A CA 1
ATOM 793 C C . HIS A 1 102 ? 10.428 -6.329 -9.388 1.00 69.88 102 HIS A C 1
ATOM 795 O O . HIS A 1 102 ? 10.401 -5.831 -10.516 1.00 69.88 102 HIS A O 1
ATOM 801 N N . ARG A 1 103 ? 10.230 -5.595 -8.292 1.00 73.94 103 ARG A N 1
ATOM 802 C CA . ARG A 1 103 ? 9.935 -4.173 -8.340 1.00 73.94 103 ARG A CA 1
ATOM 803 C C . ARG A 1 103 ? 10.515 -3.471 -7.135 1.00 73.94 103 ARG A C 1
ATOM 805 O O . ARG A 1 103 ? 10.210 -3.822 -6.002 1.00 73.94 103 ARG A O 1
ATOM 812 N N . PHE A 1 104 ? 11.273 -2.422 -7.386 1.00 76.69 104 PHE A N 1
ATOM 813 C CA . PHE A 1 104 ? 11.759 -1.549 -6.344 1.00 76.69 104 PHE A CA 1
ATOM 814 C C . PHE A 1 104 ? 11.638 -0.085 -6.801 1.00 76.69 104 PHE A C 1
ATOM 816 O O . PHE A 1 104 ? 11.388 0.239 -7.968 1.00 76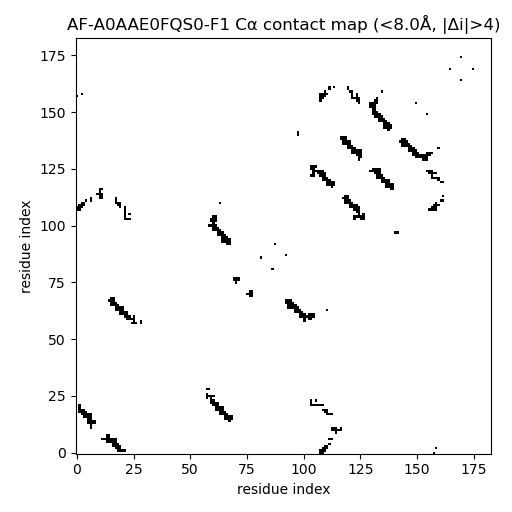.69 104 PHE A O 1
ATOM 823 N N . THR A 1 105 ? 11.610 0.804 -5.814 1.00 78.38 105 THR A N 1
ATOM 824 C CA . THR A 1 105 ? 11.603 2.251 -6.000 1.00 78.38 105 THR A CA 1
ATOM 825 C C . THR A 1 105 ? 12.557 2.829 -4.968 1.00 78.38 105 THR A C 1
ATOM 827 O O . THR A 1 105 ? 12.329 2.663 -3.766 1.00 78.38 105 THR A O 1
ATOM 830 N N . PRO A 1 106 ? 13.628 3.522 -5.388 1.00 72.88 106 PRO A N 1
ATOM 831 C CA . PRO A 1 106 ? 14.635 3.997 -4.451 1.00 72.88 106 PRO A CA 1
ATOM 832 C C . PRO A 1 106 ? 14.094 5.060 -3.512 1.00 72.88 106 PRO A C 1
ATOM 834 O O . PRO A 1 106 ? 14.621 5.257 -2.415 1.00 72.88 106 PRO A O 1
ATOM 837 N N . ARG A 1 107 ? 13.065 5.796 -3.941 1.00 77.00 107 ARG A N 1
ATOM 838 C CA . ARG A 1 107 ? 12.506 6.920 -3.201 1.00 77.00 107 ARG A CA 1
ATOM 839 C C . ARG A 1 107 ? 11.044 7.092 -3.563 1.00 77.00 107 ARG A C 1
ATOM 841 O O . ARG A 1 107 ? 10.672 6.987 -4.722 1.00 77.00 107 ARG A O 1
ATOM 848 N N . LYS A 1 108 ? 10.261 7.519 -2.569 1.00 85.94 108 LYS A N 1
ATOM 849 C CA . LYS A 1 108 ? 8.842 7.881 -2.700 1.00 85.94 108 LYS A CA 1
ATOM 850 C C . LYS A 1 108 ? 7.948 6.693 -3.061 1.00 85.94 108 LYS A C 1
ATOM 852 O O . LYS A 1 108 ? 8.311 5.769 -3.782 1.00 85.94 108 LYS A O 1
ATOM 857 N N . GLY A 1 109 ? 6.739 6.753 -2.542 1.00 89.50 109 GLY A N 1
ATOM 858 C CA . GLY A 1 109 ? 5.758 5.705 -2.691 1.00 89.50 109 GLY A CA 1
ATOM 859 C C . GLY A 1 109 ? 4.893 5.601 -1.453 1.00 89.50 109 GLY A C 1
ATOM 860 O O . GLY A 1 109 ? 5.129 6.246 -0.425 1.00 89.50 109 GLY A O 1
ATOM 861 N N . GLY A 1 110 ? 3.853 4.799 -1.573 1.00 93.19 110 GLY A N 1
ATOM 862 C CA . GLY A 1 110 ? 2.896 4.614 -0.503 1.00 93.19 110 GLY A CA 1
ATOM 863 C C . GLY A 1 110 ? 1.850 3.586 -0.865 1.00 93.19 110 GLY A C 1
ATOM 864 O O . GLY A 1 110 ? 1.650 3.266 -2.035 1.00 93.19 110 GLY A O 1
ATOM 865 N N . ALA A 1 111 ? 1.151 3.119 0.157 1.00 94.81 111 ALA A N 1
ATOM 866 C CA . ALA A 1 111 ? 0.019 2.230 0.011 1.00 94.81 111 ALA A CA 1
ATOM 867 C C . ALA A 1 111 ? -1.251 2.880 0.570 1.00 94.81 111 ALA A C 1
ATOM 869 O O . ALA A 1 111 ? -1.218 3.811 1.381 1.00 94.81 111 ALA A O 1
ATOM 870 N N . GLN A 1 112 ? -2.399 2.395 0.123 1.00 95.94 112 GLN A N 1
ATOM 871 C CA . GLN A 1 112 ? -3.695 2.724 0.687 1.00 95.94 112 GLN A CA 1
ATOM 872 C C . GLN A 1 112 ? -4.611 1.509 0.573 1.00 95.94 112 GLN A C 1
ATOM 874 O O . GLN A 1 112 ? -4.914 1.068 -0.534 1.00 95.94 112 GLN A O 1
ATOM 879 N N . ARG A 1 113 ? -5.111 1.020 1.710 1.00 96.44 113 ARG A N 1
ATOM 880 C CA . ARG A 1 113 ? -6.199 0.039 1.747 1.00 96.44 113 ARG A CA 1
ATOM 881 C C . ARG A 1 113 ? -7.494 0.671 1.223 1.00 96.44 113 ARG A C 1
ATOM 883 O O . ARG A 1 113 ? -7.788 1.825 1.536 1.00 96.44 113 ARG A O 1
ATOM 890 N N . LEU A 1 114 ? -8.252 -0.075 0.428 1.00 95.69 114 LEU A N 1
ATOM 891 C CA . LEU A 1 114 ? -9.502 0.347 -0.205 1.00 95.69 114 LEU A CA 1
ATOM 892 C C . LEU A 1 114 ? -10.714 -0.381 0.402 1.00 95.69 114 LEU A C 1
ATOM 894 O O . LEU A 1 114 ? -10.575 -1.421 1.041 1.00 95.69 114 LEU A O 1
ATOM 898 N N . GLU A 1 115 ? -11.918 0.158 0.178 1.00 93.50 115 GLU A N 1
ATOM 899 C CA . GLU A 1 115 ? -13.190 -0.379 0.708 1.00 93.50 115 GLU A CA 1
ATOM 900 C C . GLU A 1 115 ? -13.484 -1.815 0.258 1.00 93.50 115 GLU A C 1
ATOM 902 O O . GLU A 1 115 ? -14.033 -2.604 1.020 1.00 93.50 115 GLU A O 1
ATOM 907 N N . ASN A 1 116 ? -13.071 -2.182 -0.956 1.00 94.25 116 ASN A N 1
ATOM 908 C CA . ASN A 1 116 ? -13.198 -3.543 -1.485 1.00 94.25 116 ASN A CA 1
ATOM 909 C C . ASN A 1 116 ? -12.130 -4.516 -0.938 1.00 94.25 116 ASN A C 1
ATOM 911 O O . ASN A 1 116 ? -12.079 -5.660 -1.375 1.00 94.25 116 ASN A O 1
ATOM 915 N N . GLY A 1 117 ? -11.267 -4.069 -0.020 1.00 95.00 117 GLY A N 1
ATOM 916 C CA . GLY A 1 117 ? -10.161 -4.843 0.548 1.00 95.00 117 GLY A CA 1
ATOM 917 C C . GLY A 1 117 ? -8.872 -4.819 -0.269 1.00 95.00 117 GLY A C 1
ATOM 918 O O . GLY A 1 117 ? -7.823 -5.191 0.258 1.00 95.00 117 GLY A O 1
ATOM 919 N N . ASN A 1 118 ? -8.906 -4.317 -1.502 1.00 97.44 118 ASN A N 1
ATOM 920 C CA . ASN A 1 118 ? -7.709 -4.150 -2.320 1.00 97.44 118 ASN A CA 1
ATOM 921 C C . ASN A 1 118 ? -6.769 -3.093 -1.733 1.00 97.44 118 ASN A C 1
ATOM 923 O O . ASN A 1 118 ? -7.152 -2.281 -0.886 1.00 97.44 118 ASN A O 1
ATOM 927 N N . THR A 1 119 ? -5.543 -3.065 -2.237 1.00 96.44 119 THR A N 1
ATOM 928 C CA . THR A 1 119 ? -4.556 -2.040 -1.904 1.00 96.44 119 THR A CA 1
ATOM 929 C C . THR A 1 119 ? -4.183 -1.262 -3.156 1.00 96.44 119 THR A C 1
ATOM 931 O O . THR A 1 119 ? -3.776 -1.844 -4.157 1.00 96.44 119 THR A O 1
ATOM 934 N N . LEU A 1 120 ? -4.290 0.066 -3.099 1.00 96.12 120 LEU A N 1
ATOM 935 C CA . LEU A 1 120 ? -3.660 0.954 -4.069 1.00 96.12 120 LEU A CA 1
ATOM 936 C C . LEU A 1 120 ? -2.210 1.189 -3.651 1.00 96.12 120 LEU A C 1
ATOM 938 O O . LEU A 1 120 ? -1.951 1.711 -2.569 1.00 96.12 120 LEU A O 1
ATOM 942 N N . MET A 1 121 ? -1.280 0.867 -4.533 1.00 93.69 121 MET A N 1
ATOM 943 C CA . MET A 1 121 ? 0.138 1.157 -4.403 1.00 93.69 121 MET A CA 1
ATOM 944 C C . MET A 1 121 ? 0.534 2.321 -5.304 1.00 93.69 121 MET A C 1
ATOM 946 O O . MET A 1 121 ? 0.068 2.464 -6.436 1.00 93.69 121 MET A O 1
ATOM 950 N N . THR A 1 122 ? 1.438 3.144 -4.789 1.00 93.12 122 THR A N 1
ATOM 951 C CA . THR A 1 122 ? 2.146 4.185 -5.523 1.00 93.12 122 THR A CA 1
ATOM 952 C C . THR A 1 122 ? 3.624 3.847 -5.522 1.00 93.12 122 THR A C 1
ATOM 954 O O . THR A 1 122 ? 4.254 3.845 -4.469 1.00 93.12 122 THR A O 1
ATOM 957 N N . ILE A 1 123 ? 4.174 3.607 -6.703 1.00 89.31 123 ILE A N 1
ATOM 958 C CA . ILE A 1 123 ? 5.596 3.357 -6.923 1.00 89.31 123 ILE A CA 1
ATOM 959 C C . ILE A 1 123 ? 6.150 4.644 -7.522 1.00 89.31 123 ILE A C 1
ATOM 961 O O . ILE A 1 123 ? 5.877 4.969 -8.682 1.00 89.31 123 ILE A O 1
ATOM 965 N N . GLY A 1 124 ? 6.798 5.437 -6.668 1.00 86.88 124 GLY A N 1
ATOM 966 C CA . GLY A 1 124 ? 7.036 6.860 -6.909 1.00 86.88 124 GLY A CA 1
ATOM 967 C C . GLY A 1 124 ? 8.123 7.172 -7.933 1.00 86.88 124 GLY A C 1
ATOM 968 O O . GLY A 1 124 ? 8.093 8.258 -8.520 1.00 86.88 124 GLY A O 1
ATOM 969 N N . GLU A 1 125 ? 9.039 6.229 -8.142 1.00 81.75 125 GLU A N 1
ATOM 970 C CA . GLU A 1 125 ? 10.157 6.296 -9.078 1.00 81.75 125 GLU A CA 1
ATOM 971 C C . GLU A 1 125 ? 10.459 4.873 -9.579 1.00 81.75 125 GLU A C 1
ATOM 973 O O . GLU A 1 125 ? 10.794 3.994 -8.791 1.00 81.75 125 GLU A O 1
ATOM 978 N N . ALA A 1 126 ? 10.292 4.608 -10.877 1.00 67.31 126 ALA A N 1
ATOM 979 C CA . ALA A 1 126 ? 10.630 3.300 -11.442 1.00 67.31 126 ALA A CA 1
ATOM 980 C C . ALA A 1 126 ? 12.139 3.214 -11.736 1.00 67.31 126 ALA A C 1
ATOM 982 O O . ALA A 1 126 ? 12.695 4.095 -12.390 1.00 67.31 126 ALA A O 1
ATOM 983 N N . GLU A 1 127 ? 12.79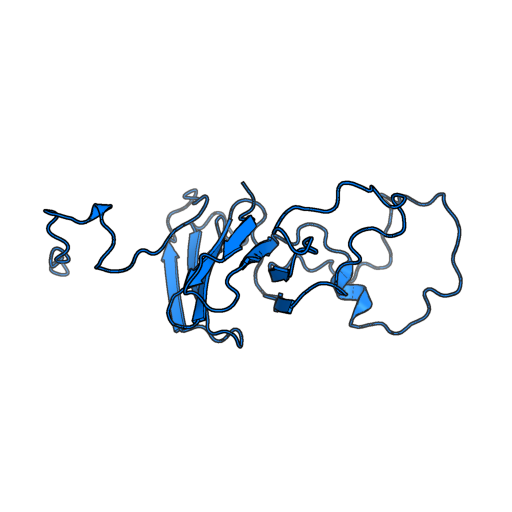0 2.149 -11.265 1.00 60.12 127 GLU A N 1
ATOM 984 C CA . GLU A 1 127 ? 14.255 2.007 -11.261 1.00 60.12 127 GLU A CA 1
ATOM 985 C C . GLU A 1 127 ? 14.955 1.968 -12.613 1.00 60.12 127 GLU A C 1
ATOM 987 O O . GLU A 1 127 ? 16.084 2.440 -12.732 1.00 60.12 127 GLU A O 1
ATOM 992 N N . SER A 1 128 ? 14.327 1.391 -13.631 1.00 55.25 128 SER A N 1
ATOM 993 C CA . SER A 1 128 ? 14.980 1.192 -14.919 1.00 55.25 128 SER A CA 1
ATOM 994 C C . SER A 1 128 ? 14.768 2.418 -15.811 1.00 55.25 128 SER A C 1
ATOM 996 O O . SER A 1 128 ? 13.948 2.382 -16.719 1.00 55.25 128 SER A O 1
ATOM 998 N N . ASP A 1 129 ? 15.487 3.512 -15.560 1.00 48.25 129 ASP A N 1
ATOM 999 C CA . ASP A 1 129 ? 15.697 4.617 -16.522 1.00 48.25 129 ASP A CA 1
ATOM 1000 C C . ASP A 1 129 ? 14.771 5.842 -16.394 1.00 48.25 129 ASP A C 1
ATOM 1002 O O . ASP A 1 129 ? 14.225 6.327 -17.385 1.00 48.25 129 ASP A O 1
ATOM 1006 N N . ALA A 1 130 ? 14.619 6.402 -15.187 1.00 51.78 130 ALA A N 1
ATOM 1007 C CA . ALA A 1 130 ? 14.008 7.728 -14.984 1.00 51.78 130 ALA A CA 1
ATOM 1008 C C . ALA A 1 130 ? 12.593 7.888 -15.589 1.00 51.78 130 ALA A C 1
ATOM 1010 O O . ALA A 1 130 ? 12.135 9.003 -15.856 1.00 51.78 130 ALA A O 1
ATOM 1011 N N . ASN A 1 131 ? 11.884 6.778 -15.789 1.00 66.00 131 ASN A N 1
ATOM 1012 C CA . ASN A 1 131 ? 10.588 6.731 -16.447 1.00 66.00 131 ASN A CA 1
ATOM 1013 C C . ASN A 1 131 ? 9.469 6.815 -15.409 1.00 66.00 131 ASN A C 1
ATOM 1015 O O . ASN A 1 131 ? 9.029 5.805 -14.866 1.00 66.00 131 ASN A O 1
ATOM 1019 N N . GLY A 1 132 ? 9.001 8.038 -15.173 1.00 80.06 132 GLY A N 1
ATOM 1020 C CA . GLY A 1 132 ? 7.745 8.333 -14.495 1.00 80.06 132 GLY A CA 1
ATOM 1021 C C . GLY A 1 132 ? 7.474 7.598 -13.174 1.00 80.06 132 GLY A C 1
ATOM 1022 O O . GLY A 1 132 ? 8.358 7.342 -12.357 1.00 80.06 132 GLY A O 1
ATOM 1023 N N . PHE A 1 133 ? 6.198 7.280 -12.958 1.00 88.25 133 PHE A N 1
ATOM 1024 C CA . PHE A 1 133 ? 5.695 6.595 -11.769 1.00 88.25 133 PHE A CA 1
ATOM 1025 C C . PHE A 1 133 ? 4.642 5.560 -12.150 1.00 88.25 133 PHE A C 1
ATOM 1027 O O . PHE A 1 133 ? 4.040 5.629 -13.227 1.00 88.25 133 PHE A O 1
ATOM 1034 N N . VAL A 1 134 ? 4.366 4.636 -11.230 1.00 90.06 134 VAL A N 1
ATOM 1035 C CA . VAL A 1 134 ? 3.308 3.639 -11.402 1.00 90.06 134 VAL A CA 1
ATOM 1036 C C . VAL A 1 134 ? 2.290 3.723 -10.274 1.00 90.06 134 VAL A C 1
ATOM 1038 O O . VAL A 1 134 ? 2.649 3.810 -9.101 1.00 90.06 134 VAL A O 1
ATOM 1041 N N . LEU A 1 135 ? 1.012 3.673 -10.647 1.00 93.12 135 LEU A N 1
ATOM 1042 C CA . LEU A 1 135 ? -0.096 3.398 -9.740 1.00 93.12 135 LEU A CA 1
ATOM 1043 C C . LEU A 1 135 ? -0.613 1.996 -10.035 1.00 93.12 135 LEU A C 1
ATOM 1045 O O . LEU A 1 135 ? -0.810 1.650 -11.199 1.00 93.12 135 LEU A O 1
ATOM 1049 N N . GLN A 1 136 ? -0.837 1.202 -9.000 1.00 93.75 136 GLN A N 1
ATOM 1050 C CA . GLN A 1 136 ? -1.258 -0.185 -9.160 1.00 93.75 136 GLN A CA 1
ATOM 1051 C C . GLN A 1 136 ? -2.276 -0.542 -8.087 1.00 93.75 136 GLN A C 1
ATOM 1053 O O . GLN A 1 136 ? -2.043 -0.269 -6.914 1.00 93.75 136 GLN A O 1
ATOM 1058 N N . GLU A 1 137 ? -3.393 -1.153 -8.466 1.00 96.50 137 GLU A N 1
ATOM 1059 C CA . GLU A 1 137 ? -4.323 -1.749 -7.505 1.00 96.50 137 GLU A CA 1
ATOM 1060 C C . GLU A 1 137 ? -4.136 -3.259 -7.48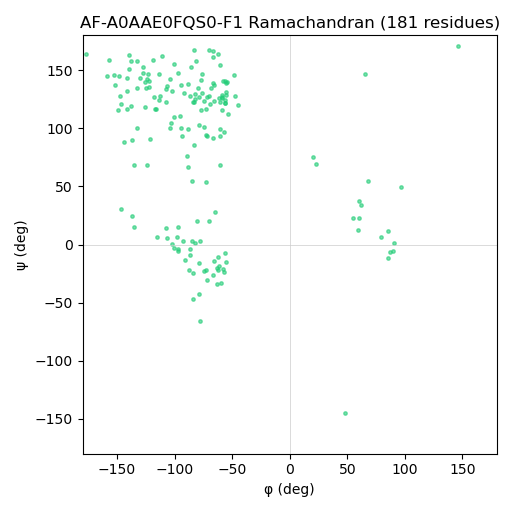2 1.00 96.50 137 GLU A C 1
ATOM 1062 O O . GLU A 1 137 ? -4.089 -3.900 -8.535 1.00 96.50 137 GLU A O 1
ATOM 1067 N N . ILE A 1 138 ? -4.041 -3.811 -6.276 1.00 95.75 138 ILE A N 1
ATOM 1068 C CA . ILE A 1 138 ? -3.770 -5.227 -6.045 1.00 95.75 138 ILE A CA 1
ATOM 1069 C C . ILE A 1 138 ? -4.815 -5.825 -5.108 1.00 95.75 138 ILE A C 1
ATOM 1071 O O . ILE A 1 138 ? -5.325 -5.142 -4.216 1.00 95.75 138 ILE A O 1
ATOM 1075 N N . THR A 1 139 ? -5.140 -7.097 -5.300 1.00 97.06 139 THR A N 1
ATOM 1076 C CA . THR A 1 139 ? -5.982 -7.861 -4.373 1.00 97.06 139 THR A CA 1
ATOM 1077 C C . THR A 1 139 ? -5.228 -8.143 -3.063 1.00 97.06 139 THR A C 1
ATOM 1079 O O . THR A 1 139 ? -4.004 -7.995 -3.010 1.00 97.06 139 THR A O 1
ATOM 1082 N N . PRO A 1 140 ? -5.908 -8.603 -1.992 1.00 94.88 140 PRO A N 1
ATOM 1083 C CA . PRO A 1 140 ? -5.229 -9.074 -0.779 1.00 94.88 140 PRO A CA 1
ATOM 1084 C C . PRO A 1 140 ? -4.236 -10.228 -1.000 1.00 94.88 140 PRO A C 1
ATOM 1086 O O . PRO A 1 140 ? -3.364 -10.427 -0.162 1.00 94.88 140 PRO A O 1
ATOM 1089 N N . SER A 1 141 ? -4.371 -10.981 -2.100 1.00 93.44 141 SER A N 1
ATOM 1090 C CA . SER A 1 141 ? -3.440 -12.038 -2.527 1.00 93.44 141 SER A CA 1
ATOM 1091 C C . SER A 1 141 ? -2.266 -11.524 -3.372 1.00 93.44 141 SER A C 1
ATOM 1093 O O . SER A 1 141 ? -1.402 -12.312 -3.743 1.00 93.44 141 SER A O 1
ATOM 1095 N N . GLY A 1 142 ? -2.238 -10.228 -3.707 1.00 91.25 142 GLY A N 1
ATOM 1096 C CA . GLY A 1 142 ? -1.191 -9.616 -4.528 1.00 91.25 142 GLY A CA 1
ATOM 1097 C C . GLY A 1 142 ? -1.450 -9.614 -6.035 1.00 91.25 142 GLY A C 1
ATOM 1098 O O . GLY A 1 142 ? -0.622 -9.101 -6.794 1.00 91.25 142 GLY A O 1
ATOM 1099 N N . ASP A 1 143 ? -2.593 -10.134 -6.489 1.00 94.19 143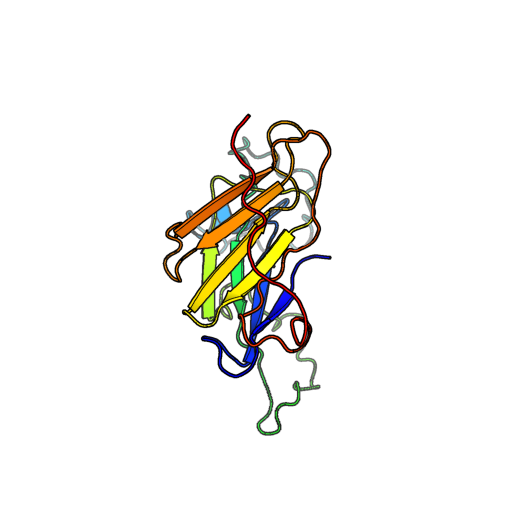 ASP A N 1
ATOM 1100 C CA . ASP A 1 143 ? -2.950 -10.138 -7.907 1.00 94.19 143 ASP A CA 1
ATOM 1101 C C . ASP A 1 143 ? -3.220 -8.713 -8.388 1.00 94.19 143 ASP A C 1
ATOM 1103 O O . ASP A 1 143 ? -3.927 -7.940 -7.742 1.00 94.19 143 ASP A O 1
ATOM 1107 N N . THR A 1 144 ? -2.677 -8.350 -9.550 1.00 94.19 144 THR A N 1
ATOM 1108 C CA . THR A 1 144 ? -2.907 -7.019 -10.124 1.00 94.19 144 THR A CA 1
ATOM 1109 C C . THR A 1 144 ? -4.314 -6.923 -10.698 1.00 94.19 144 THR A C 1
ATOM 1111 O O . THR A 1 144 ? -4.673 -7.676 -11.599 1.00 94.19 144 THR A O 1
ATOM 1114 N N . VAL A 1 145 ? -5.084 -5.944 -10.228 1.00 97.38 145 VAL A N 1
ATOM 1115 C CA . VAL A 1 145 ? -6.396 -5.599 -10.790 1.00 97.38 145 VAL A CA 1
ATOM 1116 C C . VAL A 1 145 ? -6.227 -4.659 -11.980 1.00 97.38 145 VAL A C 1
ATOM 1118 O O . VAL A 1 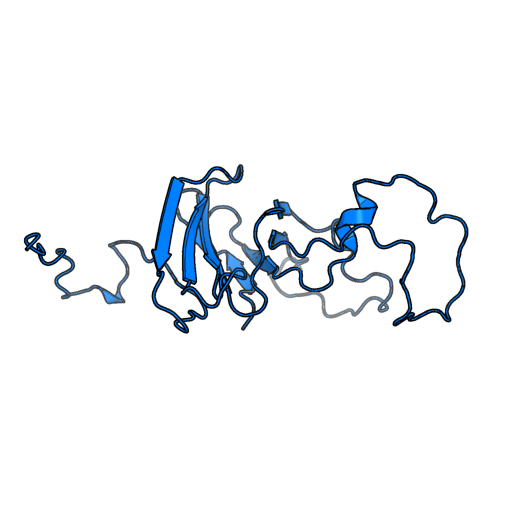145 ? -6.819 -4.874 -13.035 1.00 97.38 145 VAL A O 1
ATOM 1121 N N . TRP A 1 146 ? -5.405 -3.620 -11.821 1.00 96.56 146 TRP A N 1
ATOM 1122 C CA . TRP A 1 146 ? -5.029 -2.700 -12.894 1.00 96.56 146 TRP A CA 1
ATOM 1123 C C . TRP A 1 146 ? -3.699 -2.003 -12.583 1.00 96.56 146 TRP A C 1
ATOM 1125 O O . TRP A 1 146 ? -3.285 -1.897 -11.427 1.00 96.56 146 TRP A O 1
ATOM 1135 N N . GLU A 1 147 ? -3.046 -1.496 -13.631 1.00 93.44 147 GLU A N 1
ATOM 1136 C CA . GLU A 1 147 ? -1.829 -0.687 -13.550 1.00 93.44 147 GLU A CA 1
ATOM 1137 C C . GLU A 1 147 ? -1.976 0.559 -14.436 1.00 93.44 147 GLU A C 1
ATOM 1139 O O . GLU A 1 147 ? -2.408 0.474 -15.585 1.00 93.44 147 GLU A O 1
ATOM 1144 N N . PHE A 1 148 ? -1.587 1.718 -13.909 1.00 91.56 148 PHE A N 1
ATOM 1145 C CA . PHE A 1 148 ? -1.327 2.922 -14.688 1.00 91.56 148 PHE A CA 1
ATOM 1146 C C . PHE A 1 148 ? 0.162 3.243 -14.623 1.00 91.56 148 PHE A C 1
ATOM 1148 O O . PHE A 1 148 ? 0.730 3.377 -13.537 1.00 91.56 148 PHE A O 1
ATOM 1155 N N . ARG A 1 149 ? 0.778 3.429 -15.789 1.00 89.06 149 ARG A N 1
ATOM 1156 C CA . ARG A 1 149 ? 2.186 3.789 -15.915 1.00 89.06 149 ARG A CA 1
ATOM 1157 C C . ARG A 1 149 ? 2.311 5.144 -16.581 1.00 89.06 149 ARG A C 1
ATOM 1159 O O . ARG A 1 149 ? 1.967 5.306 -17.748 1.00 89.06 149 ARG A O 1
ATOM 1166 N N . ASN A 1 150 ? 2.854 6.102 -15.844 1.00 87.06 150 ASN A N 1
ATOM 1167 C CA . ASN A 1 150 ? 3.385 7.309 -16.445 1.00 87.06 150 ASN A CA 1
ATOM 1168 C C . ASN A 1 150 ? 4.801 7.000 -16.948 1.00 87.06 150 ASN A C 1
ATOM 1170 O O . ASN A 1 150 ? 5.633 6.534 -16.178 1.00 87.06 150 ASN A O 1
ATOM 1174 N N . THR A 1 151 ? 5.068 7.247 -18.227 1.00 83.56 151 THR A N 1
ATOM 1175 C CA . THR A 1 151 ? 6.383 7.037 -18.854 1.00 83.56 151 THR A CA 1
ATOM 1176 C C . THR A 1 151 ? 7.113 8.350 -19.134 1.00 83.56 151 THR A C 1
ATOM 1178 O O . THR A 1 151 ? 8.154 8.345 -19.783 1.00 83.56 151 THR A O 1
ATOM 1181 N N . VAL A 1 152 ? 6.575 9.492 -18.691 1.00 83.75 152 VAL A N 1
ATOM 1182 C CA . VAL A 1 152 ? 7.227 10.790 -18.876 1.00 83.75 152 VAL A CA 1
ATOM 1183 C C . VAL A 1 152 ? 8.479 10.846 -18.008 1.00 83.75 152 VAL A C 1
ATOM 1185 O O . VAL A 1 152 ? 8.424 10.733 -16.778 1.00 83.75 152 VAL A O 1
ATOM 1188 N N . HIS A 1 153 ? 9.610 11.050 -18.674 1.00 79.31 153 HIS A N 1
ATOM 1189 C CA . HIS A 1 153 ? 10.928 11.090 -18.063 1.00 79.31 153 HIS A CA 1
ATOM 1190 C C . HIS A 1 153 ? 11.015 12.136 -16.936 1.00 79.31 153 HIS A C 1
ATOM 1192 O O . HIS A 1 153 ? 10.465 13.232 -17.054 1.00 79.31 153 HIS A O 1
ATOM 1198 N N . MET A 1 154 ? 11.708 11.802 -15.844 1.00 75.38 154 MET A N 1
ATOM 1199 C CA . MET A 1 154 ? 11.915 12.652 -14.656 1.00 75.38 154 MET A CA 1
ATOM 1200 C C . MET A 1 154 ? 10.639 13.105 -13.924 1.00 75.38 154 MET A C 1
ATOM 1202 O O . MET A 1 154 ? 10.706 13.960 -13.037 1.00 75.38 154 MET A O 1
ATOM 1206 N N . THR A 1 155 ? 9.473 12.530 -14.229 1.00 82.88 155 THR A N 1
ATOM 1207 C CA . THR A 1 155 ? 8.278 12.748 -13.407 1.00 82.88 155 THR A CA 1
ATOM 1208 C C . THR A 1 155 ? 8.263 11.744 -12.262 1.00 82.88 155 THR A C 1
ATOM 1210 O O . THR A 1 155 ? 8.414 10.552 -12.466 1.00 82.88 155 THR A O 1
ATOM 1213 N N . THR A 1 156 ? 8.103 12.218 -11.029 1.00 86.12 156 THR A N 1
ATOM 1214 C CA . THR A 1 156 ? 7.987 11.345 -9.851 1.00 86.12 156 THR A CA 1
ATOM 1215 C C . THR A 1 156 ? 6.743 11.738 -9.083 1.00 86.12 156 THR A C 1
ATOM 1217 O O . THR A 1 156 ? 6.318 12.895 -9.128 1.00 86.12 156 THR A O 1
ATOM 1220 N N . THR A 1 157 ? 6.161 10.795 -8.354 1.00 87.50 157 THR A N 1
ATOM 1221 C CA . THR A 1 157 ? 5.035 11.083 -7.462 1.00 87.50 157 THR A CA 1
ATOM 1222 C C . THR A 1 157 ? 5.370 10.656 -6.042 1.00 87.50 157 THR A C 1
ATOM 1224 O O . THR A 1 157 ? 6.123 9.710 -5.828 1.00 87.50 157 THR A O 1
ATOM 1227 N N . ALA A 1 158 ? 4.850 11.387 -5.056 1.00 88.06 158 ALA A N 1
ATOM 1228 C CA . ALA A 1 158 ? 5.062 11.053 -3.653 1.00 88.06 158 ALA A CA 1
ATOM 1229 C C . ALA A 1 158 ? 4.153 9.893 -3.231 1.00 88.06 158 ALA A C 1
ATOM 1231 O O . ALA A 1 158 ? 4.638 8.810 -2.925 1.00 88.06 158 ALA A O 1
ATOM 1232 N N . VAL A 1 159 ? 2.841 10.133 -3.229 1.00 89.94 159 VAL A N 1
ATOM 1233 C CA . VAL A 1 159 ? 1.787 9.171 -2.889 1.00 89.94 159 VAL A CA 1
ATOM 1234 C C . VAL A 1 159 ? 0.532 9.579 -3.658 1.00 89.94 159 VAL A C 1
ATOM 1236 O O . VAL A 1 159 ? 0.195 10.763 -3.690 1.00 89.94 159 VAL A O 1
ATOM 1239 N N . ALA A 1 160 ? -0.182 8.620 -4.240 1.00 91.25 160 ALA A N 1
ATOM 1240 C CA . ALA A 1 160 ? -1.541 8.817 -4.724 1.00 91.25 160 ALA A CA 1
ATOM 1241 C C . ALA A 1 160 ? -2.549 8.321 -3.681 1.00 91.25 160 ALA A C 1
ATOM 1243 O O . ALA A 1 160 ? -2.292 7.363 -2.951 1.00 91.25 160 ALA A O 1
ATOM 1244 N N . LYS A 1 161 ? -3.712 8.975 -3.618 1.00 91.75 161 LYS A N 1
ATOM 1245 C CA . LYS A 1 161 ? -4.841 8.536 -2.796 1.00 91.75 161 LYS A CA 1
ATOM 1246 C C . LYS A 1 161 ? -6.082 8.397 -3.668 1.00 91.75 161 LYS A C 1
ATOM 1248 O O . LYS A 1 161 ? -6.379 9.278 -4.473 1.00 91.75 161 LYS A O 1
ATOM 1253 N N . ARG A 1 162 ? -6.805 7.294 -3.493 1.00 91.12 162 ARG A N 1
ATOM 1254 C CA . ARG A 1 162 ? -8.122 7.050 -4.078 1.00 91.12 162 ARG A CA 1
ATOM 1255 C C . ARG A 1 162 ? -9.195 7.464 -3.082 1.00 91.12 162 ARG A C 1
ATOM 1257 O O . ARG A 1 162 ? -9.107 7.161 -1.892 1.00 91.12 162 ARG A O 1
ATOM 1264 N N . TYR A 1 163 ? -10.218 8.124 -3.603 1.00 88.75 163 TYR A N 1
ATOM 1265 C CA . TYR A 1 163 ? -11.395 8.547 -2.861 1.00 88.75 163 TYR A CA 1
ATOM 1266 C C . TYR A 1 163 ? -12.637 7.938 -3.513 1.00 88.75 163 TYR A C 1
ATOM 1268 O O . TYR A 1 163 ? -12.708 7.846 -4.740 1.00 88.75 163 TYR A O 1
ATOM 1276 N N . GLY A 1 164 ? -13.600 7.505 -2.698 1.00 82.94 164 GLY A N 1
ATOM 1277 C CA . GLY A 1 164 ? -14.911 7.079 -3.187 1.00 82.94 164 GLY A CA 1
ATOM 1278 C C . GLY A 1 164 ? -15.696 8.249 -3.787 1.00 82.94 164 GLY A C 1
ATOM 1279 O O . GLY A 1 164 ? -15.413 9.414 -3.505 1.00 82.94 164 GLY A O 1
ATOM 1280 N N . THR A 1 165 ? -16.719 7.953 -4.590 1.00 81.31 165 THR A N 1
ATOM 1281 C CA . THR A 1 165 ? -17.586 8.974 -5.215 1.00 81.31 165 THR A CA 1
ATOM 1282 C C . THR A 1 165 ? -18.345 9.824 -4.193 1.00 81.31 165 THR A C 1
ATOM 1284 O O . THR A 1 165 ? -18.730 10.949 -4.491 1.00 81.31 165 THR A O 1
ATOM 1287 N N . SER A 1 166 ? -18.518 9.317 -2.971 1.00 84.75 166 SER A N 1
ATOM 1288 C CA . SER A 1 166 ? -19.130 10.010 -1.834 1.00 84.75 166 SER A CA 1
ATOM 1289 C C . SER A 1 166 ? -18.173 10.944 -1.079 1.00 84.75 166 SER A C 1
ATOM 1291 O O . SER A 1 166 ? -18.564 11.545 -0.074 1.00 84.75 166 SER A O 1
ATOM 1293 N N . PHE A 1 167 ? -16.913 11.071 -1.509 1.00 89.00 167 PHE A N 1
ATOM 1294 C CA . PHE A 1 167 ? -15.948 11.938 -0.844 1.00 89.00 167 PHE A CA 1
ATOM 1295 C C . PHE A 1 167 ? -16.422 13.393 -0.867 1.00 89.00 167 PHE A C 1
ATOM 1297 O O . PHE A 1 167 ? -16.624 13.978 -1.926 1.00 89.00 167 PHE A O 1
ATOM 1304 N N . LYS A 1 168 ? -16.557 14.003 0.319 1.00 89.81 168 LYS A N 1
ATOM 1305 C CA . LYS A 1 168 ? -17.112 15.360 0.486 1.00 89.81 168 LYS A CA 1
ATOM 1306 C C . LYS A 1 168 ? -16.374 16.439 -0.313 1.00 89.81 168 LYS A C 1
ATOM 1308 O O . LYS A 1 168 ? -16.960 17.472 -0.609 1.00 89.81 168 LYS A O 1
ATOM 1313 N N . GLY A 1 169 ? -15.107 16.211 -0.669 1.00 88.62 169 GLY A N 1
ATOM 1314 C CA . GLY A 1 169 ? -14.352 17.112 -1.545 1.00 88.62 169 GLY A CA 1
ATOM 1315 C C . GLY A 1 169 ? -14.897 17.195 -2.977 1.00 88.62 169 GLY A C 1
ATOM 1316 O O . GLY A 1 169 ? -14.521 18.106 -3.710 1.00 88.62 169 GLY A O 1
ATOM 1317 N N . PHE A 1 170 ? -15.781 16.274 -3.369 1.00 89.62 170 PHE A N 1
ATOM 1318 C CA . PHE A 1 170 ? -16.426 16.238 -4.679 1.00 89.62 170 PHE A CA 1
ATOM 1319 C C . PHE A 1 170 ? -17.821 16.870 -4.711 1.00 89.62 170 PHE A C 1
ATOM 1321 O O . PHE A 1 170 ? -18.403 16.973 -5.788 1.00 89.62 170 PHE A O 1
ATOM 1328 N N . THR A 1 171 ? -18.365 17.316 -3.574 1.00 91.75 171 THR A N 1
ATOM 1329 C CA . THR A 1 171 ? -19.655 18.019 -3.548 1.00 91.75 171 THR A CA 1
ATOM 1330 C C . THR A 1 171 ? -19.609 19.229 -4.486 1.00 91.75 171 THR A C 1
ATOM 1332 O O . THR A 1 171 ? -18.648 20.001 -4.470 1.00 91.75 171 THR A O 1
ATOM 1335 N N . ASP A 1 172 ? -20.635 19.361 -5.329 1.00 90.19 172 ASP A N 1
ATOM 1336 C CA . ASP A 1 172 ? -20.771 20.408 -6.351 1.00 90.19 172 ASP A CA 1
ATOM 1337 C C . ASP A 1 172 ? -19.646 20.435 -7.409 1.00 90.19 172 ASP A C 1
ATOM 1339 O O . ASP A 1 172 ? -19.397 21.463 -8.045 1.00 90.19 172 ASP A O 1
ATOM 1343 N N . LYS A 1 173 ? -18.942 19.310 -7.619 1.00 86.12 173 LYS A N 1
ATOM 1344 C CA . LYS A 1 173 ? -17.950 19.141 -8.693 1.00 86.12 173 LYS A CA 1
ATOM 1345 C C . LYS A 1 173 ? -18.496 18.245 -9.804 1.00 86.12 173 LYS A C 1
ATOM 1347 O O . LYS A 1 173 ? -19.049 17.183 -9.537 1.00 86.12 173 LYS A O 1
ATOM 1352 N N . THR A 1 174 ? -18.278 18.637 -11.059 1.00 84.44 174 THR A N 1
ATOM 1353 C CA . THR A 1 174 ? -18.470 17.743 -12.210 1.00 84.44 174 THR A CA 1
ATOM 1354 C C . THR A 1 174 ? -17.342 16.716 -12.219 1.00 84.44 174 THR A C 1
ATOM 1356 O O . THR A 1 174 ? -16.176 17.086 -12.344 1.00 84.44 174 THR A O 1
ATOM 1359 N N . LEU A 1 175 ? -17.689 15.438 -12.060 1.00 81.38 175 LEU A N 1
ATOM 1360 C CA . LEU A 1 175 ? -16.737 14.321 -12.085 1.00 81.38 175 LEU A CA 1
ATOM 1361 C C . LEU A 1 175 ? -16.745 13.555 -13.412 1.00 81.38 175 LEU A C 1
ATOM 1363 O O . LEU A 1 175 ? -16.009 12.580 -13.554 1.00 81.38 175 LEU A O 1
ATOM 1367 N N . ASP A 1 176 ? -17.579 13.972 -14.365 1.00 81.25 176 ASP A N 1
ATOM 1368 C CA . ASP A 1 176 ? -17.653 13.322 -15.664 1.00 81.25 176 ASP A CA 1
ATOM 1369 C C . ASP A 1 176 ? -16.292 13.430 -16.362 1.00 81.25 176 ASP A C 1
ATOM 1371 O O . ASP A 1 176 ? -15.757 14.539 -16.495 1.00 81.25 176 ASP A O 1
ATOM 1375 N N . PRO A 1 177 ? -15.701 12.304 -16.803 1.00 74.06 177 PRO A N 1
ATOM 1376 C CA . PRO A 1 177 ? -14.489 12.367 -17.592 1.00 74.06 177 PRO A CA 1
ATOM 1377 C C . PRO A 1 177 ? -14.791 13.190 -18.842 1.00 74.06 177 PRO A C 1
ATOM 1379 O O . PRO A 1 177 ? -15.732 12.894 -19.582 1.00 74.06 177 PRO A O 1
ATOM 1382 N N . ILE A 1 178 ? -13.993 14.232 -19.087 1.00 74.12 178 ILE A N 1
ATOM 1383 C CA . ILE A 1 178 ? -14.038 14.931 -20.369 1.00 74.12 178 ILE A CA 1
ATOM 1384 C C . ILE A 1 178 ? -13.716 13.868 -21.413 1.00 74.12 178 ILE A C 1
ATOM 1386 O O . ILE A 1 178 ? -12.628 13.292 -21.385 1.00 74.12 178 ILE A O 1
ATOM 1390 N N . ALA A 1 179 ? -14.670 13.565 -22.293 1.00 62.59 179 ALA A N 1
ATOM 1391 C CA . ALA A 1 179 ? -14.434 12.666 -23.407 1.00 62.59 179 ALA A CA 1
ATOM 1392 C C . ALA A 1 179 ? -13.320 13.276 -24.265 1.00 62.59 179 ALA A C 1
ATOM 1394 O O . ALA A 1 179 ? -13.547 14.205 -25.040 1.00 62.59 179 ALA A O 1
ATOM 1395 N N . VAL A 1 180 ? -12.093 12.794 -24.085 1.00 62.28 180 VAL A N 1
ATOM 1396 C CA . VAL A 1 180 ? -10.997 13.120 -24.985 1.00 62.28 180 VAL A CA 1
ATOM 1397 C C . VAL A 1 180 ? -11.276 12.310 -26.240 1.00 62.28 180 VAL A C 1
ATOM 1399 O O . VAL A 1 180 ? -11.079 11.097 -26.257 1.00 62.28 180 VAL A O 1
ATOM 1402 N N . ALA A 1 181 ? -11.816 12.958 -27.271 1.00 51.06 181 ALA A N 1
ATOM 1403 C CA . ALA A 1 181 ? -11.853 12.356 -28.593 1.00 51.06 181 ALA A CA 1
ATOM 1404 C C . ALA A 1 181 ? -10.406 12.007 -28.970 1.00 51.06 181 ALA A C 1
ATOM 1406 O O . ALA A 1 181 ? -9.538 12.881 -28.938 1.00 51.06 181 ALA A O 1
ATOM 1407 N N . CYS A 1 182 ? -10.132 10.733 -29.258 1.00 54.81 182 CYS A N 1
ATOM 1408 C CA . CYS A 1 182 ? -8.848 10.338 -29.825 1.00 54.81 182 CYS A CA 1
ATOM 1409 C C . CYS A 1 182 ? -8.638 11.140 -31.120 1.00 54.81 182 CYS A C 1
ATOM 1411 O O . CYS A 1 182 ? -9.499 11.095 -32.001 1.00 54.81 182 CYS A O 1
ATOM 1413 N N . ILE A 1 183 ? -7.545 11.905 -31.188 1.00 45.62 183 ILE A N 1
ATOM 1414 C CA . ILE A 1 183 ? -7.090 12.620 -32.391 1.00 45.62 183 ILE A CA 1
ATOM 1415 C C . ILE A 1 183 ? -6.229 11.667 -33.213 1.00 45.62 183 ILE A C 1
ATOM 1417 O O . ILE A 1 183 ? -5.399 10.968 -32.586 1.00 45.62 183 ILE A O 1
#

Mean predicted aligned error: 12.06 Å